Protein AF-A0A1K1N309-F1 (afdb_monomer_lite)

Foldseek 3Di:
DPDPPDAAAEAAPAALVVLLVQLVVLVVQQHLVSLVRLPNLVSSLVCLVCSCVVCPNSVVSNVCSVVQVDAGPVGGTHDHPVPDDPRYDYDDDPDDPDVVSVVVSVVSNVVRVVVVVVVVVVVVVVVVVVVVVVVVVVVPPPDDDPDDPDDDDDPQVVQWDWDKAWDPDDDPQWTKIKIKIARQDQFFKWWWKWKDKDPQPPDIPIDGSGRQHHREIDMDIDRGIHHPPIDMDMDMDTDTPPDDDDPVQPKDFQDWHDYDQAIETEIEDPDPPLVNLLVVLQVCCVVPVVSGQKYKYFYANDRHDDDLLRGQKMQICHPVDPVRHQWIFGADNVRDTPDTSDRHD

Sequence (345 aa):
MEENKEKIYYVSSKNKTIALLLTLLGFVGVAGLQRIYVGRYLLGFVYIFTCGLFFIGTIYDIIQLCYEKFKDADGYPLYSKSSMKRNYRHRKLTKNPSIIHWSIAFICVLLVMGFYAFRITTTIKYAQQLEQKTESTEIKEETKSVKIENENVDEDLNKIVIEIELDQVLIEGKRKFLVNVNNTSNYPFDGVLHVNAKGMGALEGLYDLKNLQPGQTKTFIGKGDVDEFTTFRTSIQGNFKKQQKDTNLSYQIVKQYGGNGMMTYFVYVKDFSDANLTAISTEMYKNYSGKVHDLEIRFTKVQNNPSLDDSLAMYSIHPMNKALNHKLVWFNKSGDVERVIATIP

Secondary structure (DSSP, 8-state):
-----PPPEEE-SS-HHHHHHHHHHGGGT-TTHHHHHTT-HHHHHHHHHTHHHHTHHHHHHHHHHHTT--B-TTS-B---GGG--TTEEEPPPSSPPPHHHHHHHHHHHHHHHHHHHHHHHHHHHHHHHHHHHHHHHHHH-S--------SS--GGGGGEEEEEEE-S--BTTBB-EEEEEEE-SSS-EEEEEEEEETTSTT--EEEE-TTB-TT-EEEEEPSS-B-TTPPEEEEEEEEE------TT--EEEEEEEEETTEEEEEEEES---HHHHHHHHHHHHHHHGGG-SEEEEEEES--SS--GGGEEEEEEE-TT-TTTBTEEEEE-TTSSEEEEEEE--

InterPro domains:
  IPR007829 TM2 domain [PF05154] (13-63)

Structure (mmCIF, N/CA/C/O backbone):
data_AF-A0A1K1N309-F1
#
_entry.id   AF-A0A1K1N309-F1
#
loop_
_atom_site.group_PDB
_atom_site.id
_atom_site.type_symbol
_atom_site.label_atom_id
_atom_site.label_alt_id
_atom_site.label_comp_id
_atom_site.label_asym_id
_atom_site.label_entity_id
_atom_site.label_seq_id
_atom_site.pdbx_PDB_ins_code
_atom_site.Cartn_x
_atom_site.Cartn_y
_atom_site.Cartn_z
_atom_site.occupancy
_atom_site.B_iso_or_equiv
_atom_site.auth_seq_id
_atom_site.auth_comp_id
_atom_site.auth_asym_id
_atom_site.auth_atom_id
_atom_site.pdbx_PDB_model_num
ATOM 1 N N . MET A 1 1 ? -55.735 59.942 23.239 1.00 48.00 1 MET A N 1
ATOM 2 C CA . MET A 1 1 ? -54.607 59.394 22.460 1.00 48.00 1 MET A CA 1
ATOM 3 C C . MET A 1 1 ? -53.901 58.409 23.370 1.00 48.00 1 MET A C 1
ATOM 5 O O . MET A 1 1 ? -53.319 58.845 24.353 1.00 48.00 1 MET A O 1
ATOM 9 N N . GLU A 1 2 ? -54.061 57.105 23.144 1.00 56.88 2 GLU A N 1
ATOM 10 C CA . GLU A 1 2 ? -53.301 56.106 23.902 1.00 56.88 2 GLU A CA 1
ATOM 11 C C . GLU A 1 2 ? -51.827 56.213 23.506 1.00 56.88 2 GLU A C 1
ATOM 13 O O . GLU A 1 2 ? -51.465 56.107 22.335 1.00 56.88 2 GLU A O 1
ATOM 18 N N . GLU A 1 3 ? -50.986 56.487 24.496 1.00 60.38 3 GLU A N 1
ATOM 19 C CA . GLU A 1 3 ? -49.538 56.494 24.371 1.00 60.38 3 GLU A CA 1
ATOM 20 C C . GLU A 1 3 ? -49.081 55.083 23.961 1.00 60.38 3 GLU A C 1
ATOM 22 O O . GLU A 1 3 ? -49.172 54.130 24.738 1.00 60.38 3 GLU A O 1
ATOM 27 N N . ASN A 1 4 ? -48.638 54.928 22.710 1.00 69.38 4 ASN A N 1
ATOM 28 C CA . ASN A 1 4 ? -48.133 53.664 22.179 1.00 69.38 4 ASN A CA 1
ATOM 29 C C . ASN A 1 4 ? -46.809 53.314 22.880 1.00 69.38 4 ASN A C 1
ATOM 31 O O . ASN A 1 4 ? -45.727 53.682 22.420 1.00 69.38 4 ASN A O 1
ATOM 35 N N . LYS A 1 5 ? -46.895 52.646 24.035 1.00 76.19 5 LYS A N 1
ATOM 36 C CA . LYS A 1 5 ? -45.728 52.170 24.782 1.00 76.19 5 LYS A CA 1
ATOM 37 C C . LYS A 1 5 ? -44.997 51.131 23.936 1.00 76.19 5 LYS A C 1
ATOM 39 O O . LYS A 1 5 ? -45.474 50.008 23.762 1.00 76.19 5 LYS A O 1
ATOM 44 N N . GLU A 1 6 ? -43.830 51.505 23.410 1.00 80.81 6 GLU A N 1
ATOM 45 C CA . GLU A 1 6 ? -42.979 50.597 22.640 1.00 80.81 6 GLU A CA 1
ATOM 46 C C . GLU A 1 6 ? -42.693 49.319 23.443 1.00 80.81 6 GLU A C 1
ATOM 48 O O . GLU A 1 6 ? -42.181 49.360 24.565 1.00 80.81 6 GLU A O 1
ATOM 53 N N . LYS A 1 7 ? -42.998 48.155 22.856 1.00 85.50 7 LYS A N 1
ATOM 54 C CA . LYS A 1 7 ? -42.692 46.854 23.465 1.00 85.50 7 LYS A CA 1
ATOM 55 C C . LYS A 1 7 ? -41.174 46.668 23.556 1.00 85.50 7 LYS A C 1
ATOM 57 O O . LYS A 1 7 ? -40.483 46.684 22.532 1.00 85.50 7 LYS A O 1
ATOM 62 N N . ILE A 1 8 ? -40.675 46.459 24.775 1.00 85.75 8 ILE A N 1
ATOM 63 C CA . ILE A 1 8 ? -39.261 46.184 25.063 1.00 85.75 8 ILE A CA 1
ATOM 64 C C . ILE A 1 8 ? -38.998 44.682 24.929 1.00 85.75 8 ILE A C 1
ATOM 66 O O . ILE A 1 8 ? -39.717 43.871 25.511 1.00 85.75 8 ILE A O 1
ATOM 70 N N . TYR A 1 9 ? -37.939 44.317 24.206 1.00 87.50 9 TYR A N 1
ATOM 71 C CA . TYR A 1 9 ? -37.494 42.928 24.071 1.00 87.50 9 TYR A CA 1
ATOM 72 C C . TYR A 1 9 ? -36.160 42.719 24.779 1.00 87.50 9 TYR A C 1
ATOM 74 O O . TYR A 1 9 ? -35.217 43.497 24.608 1.00 87.50 9 TYR A O 1
ATOM 82 N N . TYR A 1 10 ? -36.069 41.643 25.556 1.00 87.50 10 TYR A N 1
ATOM 83 C CA . TYR A 1 10 ? -34.836 41.271 26.235 1.00 87.50 10 TYR A CA 1
ATOM 84 C C . TYR A 1 10 ? -33.979 40.364 25.357 1.00 87.50 10 TYR A C 1
ATOM 86 O O . TYR A 1 10 ? -34.475 39.434 24.724 1.00 87.50 10 TYR A O 1
ATOM 94 N N . VAL A 1 11 ? -32.681 40.639 25.337 1.00 86.94 11 VAL A N 1
ATOM 95 C CA . VAL A 1 11 ? -31.672 39.860 24.611 1.00 86.94 11 VAL A CA 1
ATOM 96 C C . VAL A 1 11 ? -30.617 39.362 25.588 1.00 86.94 11 VAL A C 1
ATOM 98 O O . VAL A 1 11 ? -30.447 39.936 26.671 1.00 86.94 11 VAL A O 1
ATOM 101 N N . SER A 1 12 ? -29.906 38.295 25.226 1.00 86.69 12 SER A N 1
ATOM 102 C CA . SER A 1 12 ? -28.874 37.742 26.103 1.00 86.69 12 SER A CA 1
ATOM 103 C C . SER A 1 12 ? -27.777 38.779 26.385 1.00 86.69 12 SER A C 1
ATOM 105 O O . SER A 1 12 ? -27.465 39.628 25.550 1.00 86.69 12 SER A O 1
ATOM 107 N N . SER A 1 13 ? -27.186 38.739 27.579 1.00 84.38 13 SER A N 1
ATOM 108 C CA . SER A 1 13 ? -26.104 39.651 27.985 1.00 84.38 13 SER A CA 1
ATOM 109 C C . SER A 1 13 ? -24.720 39.201 27.496 1.00 84.38 13 SER A C 1
ATOM 111 O O . SER A 1 13 ? -23.709 39.827 27.814 1.00 84.38 13 SER A O 1
ATOM 113 N N . LYS A 1 14 ? -24.653 38.056 26.813 1.00 85.06 14 LYS A N 1
ATOM 114 C CA . LYS A 1 14 ? -23.420 37.415 26.352 1.00 85.06 14 LYS A CA 1
ATOM 115 C C . LYS A 1 14 ? -23.039 37.922 24.959 1.00 85.06 14 LYS A C 1
ATOM 117 O O . LYS A 1 14 ? -23.897 38.286 24.162 1.00 85.06 14 LYS A O 1
ATOM 122 N N . ASN A 1 15 ? -21.740 37.951 24.662 1.00 86.12 15 ASN A N 1
ATOM 123 C CA . ASN A 1 15 ? -21.240 38.484 23.397 1.00 86.12 15 ASN A CA 1
ATOM 124 C C . ASN A 1 15 ? -21.166 37.385 22.324 1.00 86.12 15 ASN A C 1
ATOM 126 O O . ASN A 1 15 ? -20.455 36.391 22.489 1.00 86.12 15 ASN A O 1
ATOM 130 N N . LYS A 1 16 ? -21.852 37.607 21.198 1.00 86.44 16 LYS A N 1
ATOM 131 C CA . LYS A 1 16 ? -21.838 36.728 20.022 1.00 86.44 16 LYS A CA 1
ATOM 132 C C . LYS A 1 16 ? -20.429 36.475 19.482 1.00 86.44 16 LYS A C 1
ATOM 134 O O . LYS A 1 16 ? -20.106 35.338 19.162 1.00 86.44 16 LYS A O 1
ATOM 139 N N . THR A 1 17 ? -19.578 37.499 19.408 1.00 87.44 17 THR A N 1
ATOM 140 C CA . THR A 1 17 ? -18.214 37.373 18.863 1.00 87.44 17 THR A CA 1
ATOM 141 C C . THR A 1 17 ? -17.361 36.422 19.699 1.00 87.44 17 THR A C 1
ATOM 143 O O . THR A 1 17 ? -16.621 35.613 19.151 1.00 87.44 17 THR A O 1
ATOM 146 N N . ILE A 1 18 ? -17.510 36.470 21.027 1.00 86.06 18 ILE A N 1
ATOM 147 C CA . ILE A 1 18 ? -16.796 35.574 21.945 1.00 86.06 18 ILE A CA 1
ATOM 148 C C . ILE A 1 18 ? -17.315 34.140 21.789 1.00 86.06 18 ILE A C 1
ATOM 150 O O . ILE A 1 18 ? -16.520 33.209 21.711 1.00 86.06 18 ILE A O 1
ATOM 154 N N . ALA A 1 19 ? -18.635 33.956 21.676 1.00 87.50 19 ALA A N 1
ATOM 155 C CA . ALA A 1 19 ? -19.218 32.640 21.412 1.00 87.50 19 ALA A CA 1
ATOM 156 C C . ALA A 1 19 ? -18.731 32.047 20.076 1.00 87.50 19 ALA A C 1
ATOM 158 O O . ALA A 1 19 ? -18.414 30.861 20.014 1.00 87.50 19 ALA A O 1
ATOM 159 N N . LEU A 1 20 ? -18.609 32.868 19.028 1.00 87.94 20 LEU A N 1
ATOM 160 C CA . LEU A 1 20 ? -18.080 32.449 17.729 1.00 87.94 20 LEU A CA 1
ATOM 161 C C . LEU A 1 20 ? -16.607 32.029 17.823 1.00 87.94 20 LEU A C 1
ATOM 163 O O . LEU A 1 20 ? -16.258 30.953 17.347 1.00 87.94 20 LEU A O 1
ATOM 167 N N . LEU A 1 21 ? -15.766 32.824 18.494 1.00 87.88 21 LEU A N 1
ATOM 168 C CA . LEU A 1 21 ? -14.349 32.504 18.697 1.00 87.88 21 LEU A CA 1
ATOM 169 C C . LEU A 1 21 ? -14.168 31.167 19.435 1.00 87.88 21 LEU A C 1
ATOM 171 O O . LEU A 1 21 ? -13.383 30.324 19.011 1.00 87.88 21 LEU A O 1
ATOM 175 N N . LEU A 1 22 ? -14.945 30.946 20.501 1.00 86.88 22 LEU A N 1
ATOM 176 C CA . LEU A 1 22 ? -14.945 29.685 21.250 1.00 86.88 22 LEU A CA 1
ATOM 177 C C . LEU A 1 22 ? -15.417 28.498 20.397 1.00 86.88 22 LEU A C 1
ATOM 179 O O . LEU A 1 22 ? -14.948 27.382 20.594 1.00 86.88 22 LEU A O 1
ATOM 183 N N . THR A 1 23 ? -16.315 28.734 19.439 1.00 86.94 23 THR A N 1
ATOM 184 C CA . THR A 1 23 ? -16.789 27.693 18.515 1.00 86.94 23 THR A CA 1
ATOM 185 C C . THR A 1 23 ? -15.707 27.313 17.501 1.00 86.94 23 THR A C 1
ATOM 187 O O . THR A 1 23 ? -15.520 26.129 17.235 1.00 86.94 23 THR A O 1
ATOM 190 N N . LEU A 1 24 ? -14.951 28.289 16.981 1.00 85.56 24 LEU A N 1
ATOM 191 C CA . LEU A 1 24 ? -13.806 28.037 16.096 1.00 85.56 24 LEU A CA 1
ATOM 192 C C . LEU A 1 24 ? -12.703 27.248 16.809 1.00 85.56 24 LEU A C 1
ATOM 194 O O . LEU A 1 24 ? -12.158 26.309 16.237 1.00 85.56 24 LEU A O 1
ATOM 198 N N . LEU A 1 25 ? -12.424 27.570 18.076 1.00 84.19 25 LEU A N 1
ATOM 199 C CA . LEU A 1 25 ? -11.474 26.808 18.891 1.00 84.19 25 LEU A CA 1
ATOM 200 C C . LEU A 1 25 ? -11.907 25.339 19.068 1.00 84.19 25 LEU A C 1
ATOM 202 O O . LEU A 1 25 ? -11.067 24.452 19.208 1.00 84.19 25 LEU A O 1
ATOM 206 N N . GLY A 1 26 ? -13.211 25.066 18.966 1.00 78.56 26 GLY A N 1
ATOM 207 C CA . GLY A 1 26 ? -13.766 23.717 18.946 1.00 78.56 26 GLY A CA 1
ATOM 208 C C . GLY A 1 26 ? -13.276 22.827 17.801 1.00 78.56 26 GLY A C 1
ATOM 209 O O . GLY A 1 26 ? -13.242 21.612 17.977 1.00 78.56 26 GLY A O 1
ATOM 210 N N . PHE A 1 27 ? -12.833 23.394 16.672 1.00 77.62 27 PHE A N 1
ATOM 211 C CA . PHE A 1 27 ? -12.224 22.623 15.577 1.00 77.62 27 PHE A CA 1
ATOM 212 C C . PHE A 1 27 ? -10.813 22.123 15.899 1.00 77.62 27 PHE A C 1
ATOM 214 O O . PHE A 1 27 ? -10.364 21.146 15.312 1.00 77.62 27 PHE A O 1
ATOM 221 N N . VAL A 1 28 ? -10.137 22.747 16.865 1.00 74.38 28 VAL A N 1
ATOM 222 C CA . VAL A 1 28 ? -8.780 22.376 17.302 1.00 74.38 28 VAL A CA 1
ATOM 223 C C . VAL A 1 28 ? -8.816 21.267 18.372 1.00 74.38 28 VAL A C 1
ATOM 225 O O . VAL A 1 28 ? -7.789 20.880 18.916 1.00 74.38 28 VAL A O 1
ATOM 228 N N . GLY A 1 29 ? -10.003 20.719 18.669 1.00 69.75 29 GLY A N 1
ATOM 229 C CA . GLY A 1 29 ? -10.181 19.555 19.546 1.00 69.75 29 GLY A CA 1
ATOM 230 C C . GLY A 1 29 ? -10.925 19.833 20.852 1.00 69.75 29 GLY A C 1
ATOM 231 O O . GLY A 1 29 ? -11.211 18.897 21.592 1.00 69.75 29 GLY A O 1
ATOM 232 N N . VAL A 1 30 ? -11.297 21.088 21.135 1.00 77.62 30 VAL A N 1
ATOM 233 C CA . VAL A 1 30 ? -11.994 21.468 22.379 1.00 77.62 30 VAL A CA 1
ATOM 234 C C . VAL A 1 30 ? -13.402 21.996 22.096 1.00 77.62 30 VAL A C 1
ATOM 236 O O . VAL A 1 30 ? -13.717 23.173 22.282 1.00 77.62 30 VAL A O 1
ATOM 239 N N . ALA A 1 31 ? -14.267 21.126 21.582 1.00 83.19 31 ALA A N 1
ATOM 240 C CA . ALA A 1 31 ? -15.633 21.492 21.219 1.00 83.19 31 ALA A CA 1
ATOM 241 C C . ALA A 1 31 ? -16.564 21.603 22.443 1.00 83.19 31 ALA A C 1
ATOM 243 O O . ALA A 1 31 ? -16.486 20.808 23.374 1.00 83.19 31 ALA A O 1
ATOM 244 N N . GLY A 1 32 ? -17.487 22.576 22.428 1.00 81.88 32 GLY A N 1
ATOM 245 C CA . GLY A 1 32 ? -18.530 22.732 23.456 1.00 81.88 32 GLY A CA 1
ATOM 246 C C . GLY A 1 32 ? -18.331 23.898 24.430 1.00 81.88 32 GLY A C 1
ATOM 247 O O . GLY A 1 32 ? -19.260 24.233 25.172 1.00 81.88 32 GLY A O 1
ATOM 248 N N . LEU A 1 33 ? -17.181 24.582 24.393 1.00 84.25 33 LEU A N 1
ATOM 249 C CA . LEU A 1 33 ? -16.896 25.760 25.227 1.00 84.25 33 LEU A CA 1
ATOM 250 C C . LEU A 1 33 ? -17.889 26.906 24.991 1.00 84.25 33 LEU A C 1
ATOM 252 O O . LEU A 1 33 ? -18.310 27.578 25.936 1.00 84.25 33 LEU A O 1
ATOM 256 N N . GLN A 1 34 ? -18.336 27.090 23.748 1.00 86.56 34 GLN A N 1
ATOM 257 C CA . GLN A 1 34 ? -19.341 28.088 23.398 1.00 86.56 34 GLN A CA 1
ATOM 258 C C . GLN A 1 34 ? -20.664 27.868 24.146 1.00 86.56 34 GLN A C 1
ATOM 260 O O . GLN A 1 34 ? -21.308 28.836 24.540 1.00 86.56 34 GLN A O 1
ATOM 265 N N . ARG A 1 35 ? -21.052 26.611 24.415 1.00 85.19 35 ARG A N 1
ATOM 266 C CA . ARG A 1 35 ? -22.295 26.267 25.128 1.00 85.19 35 ARG A CA 1
ATOM 267 C C . ARG A 1 35 ? -22.177 26.525 26.627 1.00 85.19 35 ARG A C 1
ATOM 269 O O . ARG A 1 35 ? -23.128 27.017 27.234 1.00 85.19 35 ARG A O 1
ATOM 276 N N . ILE A 1 36 ? -20.997 26.291 27.198 1.00 86.25 36 ILE A N 1
ATOM 277 C CA . ILE A 1 36 ? -20.674 26.643 28.589 1.00 86.25 36 ILE A CA 1
ATOM 278 C C . ILE A 1 36 ? -20.712 28.167 28.776 1.00 86.25 36 ILE A C 1
ATOM 280 O O . ILE A 1 36 ? -21.283 28.652 29.754 1.00 86.25 36 ILE A O 1
ATOM 284 N N . TYR A 1 37 ? -20.203 28.934 27.806 1.00 85.12 37 TYR A N 1
ATOM 285 C CA . TYR A 1 37 ? -20.199 30.401 27.849 1.00 85.12 37 TYR A CA 1
ATOM 286 C C . TYR A 1 37 ? -21.609 31.022 27.929 1.00 85.12 37 TYR A C 1
ATOM 288 O O . TYR A 1 37 ? -21.818 31.987 28.673 1.00 85.12 37 TYR A O 1
ATOM 296 N N . VAL A 1 38 ? -22.591 30.447 27.221 1.00 84.94 38 VAL A N 1
ATOM 297 C CA . VAL A 1 38 ? -24.012 30.863 27.290 1.00 84.94 38 VAL A CA 1
ATOM 298 C C . VAL A 1 38 ? -24.803 30.222 28.440 1.00 84.94 38 VAL A C 1
ATOM 300 O O . VAL A 1 38 ? -26.006 30.450 28.552 1.00 84.94 38 VAL A O 1
ATOM 303 N N . GLY A 1 39 ? -24.150 29.449 29.315 1.00 81.00 39 GLY A N 1
ATOM 304 C CA . GLY A 1 39 ? -24.762 28.858 30.511 1.00 81.00 39 GLY A CA 1
ATOM 305 C C . GLY A 1 39 ? -25.422 27.491 30.303 1.00 81.00 39 GLY A C 1
ATOM 306 O O . GLY A 1 39 ? -26.084 26.985 31.205 1.00 81.00 39 GLY A O 1
ATOM 307 N N . ARG A 1 40 ? -25.250 26.855 29.137 1.00 83.25 40 ARG A N 1
ATOM 308 C CA . ARG A 1 40 ? -25.768 25.505 28.843 1.00 83.25 40 ARG A CA 1
ATOM 309 C C . ARG A 1 40 ? -24.737 24.442 29.239 1.00 83.25 40 ARG A C 1
ATOM 311 O O . ARG A 1 40 ? -24.198 23.743 28.383 1.00 83.25 40 ARG A O 1
ATOM 318 N N . TYR A 1 41 ? -24.465 24.329 30.540 1.00 82.44 41 TYR A N 1
ATOM 319 C CA . TYR A 1 41 ? -23.367 23.515 31.089 1.00 82.44 41 TYR A CA 1
ATOM 320 C C . TYR A 1 41 ? -23.458 22.030 30.725 1.00 82.44 41 TYR A C 1
ATOM 322 O O . TYR A 1 41 ? -22.488 21.468 30.231 1.00 82.44 41 TYR A O 1
ATOM 330 N N . LEU A 1 42 ? -24.631 21.411 30.901 1.00 82.12 42 LEU A N 1
ATOM 331 C CA . LEU A 1 42 ? -24.823 19.975 30.664 1.00 82.12 42 LEU A CA 1
ATOM 332 C C . LEU A 1 42 ? -24.520 19.588 29.206 1.00 82.12 42 LEU A C 1
ATOM 334 O O . LEU A 1 42 ? -23.760 18.661 28.948 1.00 82.12 42 LEU A O 1
ATOM 338 N N . LEU A 1 43 ? -25.033 20.365 28.248 1.00 83.50 43 LEU A N 1
ATOM 339 C CA . LEU A 1 43 ? -24.746 20.176 26.821 1.00 83.50 43 LEU A CA 1
ATOM 340 C C . LEU A 1 43 ? -23.289 20.494 26.467 1.00 83.50 43 LEU A C 1
ATOM 342 O O . LEU A 1 43 ? -22.731 19.856 25.582 1.00 83.50 43 LEU A O 1
ATOM 346 N N . GLY A 1 44 ? -22.678 21.471 27.142 1.00 83.50 44 GLY A N 1
ATOM 347 C CA . GLY A 1 44 ? -21.266 21.801 26.972 1.00 83.50 44 GLY A CA 1
ATOM 348 C C . GLY A 1 44 ? -20.340 20.656 27.380 1.00 83.50 44 GLY A C 1
ATOM 349 O O . GLY A 1 44 ? -19.456 20.294 26.612 1.00 83.50 44 GLY A O 1
ATOM 350 N N . PHE A 1 45 ? -20.586 20.027 28.534 1.00 83.31 45 PHE A N 1
ATOM 351 C CA . PHE A 1 45 ? -19.814 18.861 28.973 1.00 83.31 45 PHE A CA 1
ATOM 352 C C . PHE A 1 45 ? -19.991 17.665 28.042 1.00 83.31 45 PHE A C 1
ATOM 354 O O . PHE A 1 45 ? -18.998 17.055 27.657 1.00 83.31 45 PHE A O 1
ATOM 361 N N . VAL A 1 46 ? -21.222 17.377 27.606 1.00 84.12 46 VAL A N 1
ATOM 362 C CA . VAL A 1 46 ? -21.472 16.325 26.606 1.00 84.12 46 VAL A CA 1
ATOM 363 C C . VAL A 1 46 ? -20.655 16.578 25.339 1.00 84.12 46 VAL A C 1
ATOM 365 O O . VAL A 1 46 ? -20.046 15.648 24.822 1.00 84.12 46 VAL A O 1
ATOM 368 N N . TYR A 1 47 ? -20.572 17.822 24.862 1.00 80.81 47 TYR A N 1
ATOM 369 C CA . TYR A 1 47 ? -19.769 18.166 23.685 1.00 80.81 47 TYR A CA 1
ATOM 370 C C . TYR A 1 47 ? -18.265 17.985 23.927 1.00 80.81 47 TYR A C 1
ATOM 372 O O . TYR A 1 47 ? -17.584 17.485 23.041 1.00 80.81 47 TYR A O 1
ATOM 380 N N . ILE A 1 48 ? -17.745 18.300 25.114 1.00 83.50 48 ILE A N 1
ATOM 381 C CA . ILE A 1 48 ? -16.323 18.078 25.427 1.00 83.50 48 ILE A CA 1
ATOM 382 C C . ILE A 1 48 ? -15.996 16.576 25.434 1.00 83.50 48 ILE A C 1
ATOM 384 O O . ILE A 1 48 ? -15.026 16.160 24.806 1.00 83.50 48 ILE A O 1
ATOM 388 N N . PHE A 1 49 ? -16.831 15.747 26.071 1.00 77.50 49 PHE A N 1
ATOM 389 C CA . PHE A 1 49 ? -16.613 14.293 26.130 1.00 77.50 49 PHE A CA 1
ATOM 390 C C . PHE A 1 49 ? -16.819 13.585 24.784 1.00 77.50 49 PHE A C 1
ATOM 392 O O . PHE A 1 49 ? -16.189 12.566 24.523 1.00 77.50 49 PHE A O 1
ATOM 399 N N . THR A 1 50 ? -17.671 14.124 23.911 1.00 78.69 50 THR A N 1
ATOM 400 C CA . THR A 1 50 ? -17.962 13.556 22.581 1.00 78.69 50 THR A CA 1
ATOM 401 C C . THR A 1 50 ? -17.134 14.179 21.453 1.00 78.69 50 THR A C 1
ATOM 403 O O . THR A 1 50 ? -17.434 13.938 20.283 1.00 78.69 50 THR A O 1
ATOM 406 N N . CYS A 1 51 ? -16.131 15.013 21.768 1.00 68.62 51 CYS A N 1
ATOM 407 C CA . CYS A 1 51 ? -15.376 15.798 20.779 1.00 68.62 51 CYS A CA 1
ATOM 408 C C . CYS A 1 51 ? -16.299 16.555 19.793 1.00 68.62 51 CYS A C 1
ATOM 410 O O . CYS A 1 51 ? -16.138 16.512 18.575 1.00 68.62 51 CYS A O 1
ATOM 412 N N . GLY A 1 52 ? -17.322 17.226 20.327 1.00 65.31 52 GLY A N 1
ATOM 413 C CA . GLY A 1 52 ? -18.263 18.064 19.580 1.00 65.31 52 GLY A CA 1
ATOM 414 C C . GLY A 1 52 ? -19.305 17.297 18.771 1.00 65.31 52 GLY A C 1
ATOM 415 O O . GLY A 1 52 ? -19.882 17.880 17.854 1.00 65.31 52 GLY A O 1
ATOM 416 N N . LEU A 1 53 ? -19.523 16.012 19.088 1.00 63.94 53 LEU A N 1
ATOM 417 C CA . LEU A 1 53 ? -20.283 15.042 18.287 1.00 63.94 53 LEU A CA 1
ATOM 418 C C . LEU A 1 53 ? -19.796 15.028 16.826 1.00 63.94 53 LEU A C 1
ATOM 420 O O . LEU A 1 53 ? -20.509 15.436 15.908 1.00 63.94 53 LEU A O 1
ATOM 424 N N . PHE A 1 54 ? -18.544 14.583 16.648 1.00 68.81 54 PHE A N 1
ATOM 425 C CA . PHE A 1 54 ? -17.847 14.414 15.361 1.00 68.81 54 PHE A CA 1
ATOM 426 C C . PHE A 1 54 ? -17.819 15.674 14.485 1.00 68.81 54 PHE A C 1
ATOM 428 O O . PHE A 1 54 ? -18.051 15.602 13.282 1.00 68.81 54 PHE A O 1
ATOM 435 N N . PHE A 1 55 ? -17.572 16.846 15.078 1.00 76.62 55 PHE A N 1
ATOM 436 C CA . PHE A 1 55 ? -17.574 18.159 14.406 1.00 76.62 55 PHE A CA 1
ATOM 437 C C . PHE A 1 55 ? -18.928 18.623 13.839 1.00 76.62 55 PHE A C 1
ATOM 439 O O . PHE A 1 55 ? -19.127 19.827 13.675 1.00 76.62 55 PHE A O 1
ATOM 446 N N . ILE A 1 56 ? -19.890 17.726 13.615 1.00 83.44 56 ILE A N 1
ATOM 447 C CA . ILE A 1 56 ? -21.235 18.044 13.118 1.00 83.44 56 ILE A CA 1
ATOM 448 C C . ILE A 1 56 ? -21.965 18.959 14.107 1.00 83.44 56 ILE A C 1
ATOM 450 O O . ILE A 1 56 ? -22.581 19.947 13.705 1.00 83.44 56 ILE A O 1
ATOM 454 N N . GLY A 1 57 ? -21.843 18.686 15.410 1.00 82.50 57 GLY A N 1
ATOM 455 C CA . GLY A 1 57 ? -22.405 19.546 16.452 1.00 82.50 57 GLY A CA 1
ATOM 456 C C . GLY A 1 57 ? -21.788 20.949 16.459 1.00 82.50 57 GLY A C 1
ATOM 457 O O . GLY A 1 57 ? -22.500 21.940 16.625 1.00 82.50 57 GLY A O 1
ATOM 458 N N . THR A 1 58 ? -20.479 21.057 16.219 1.00 84.19 58 THR A N 1
ATOM 459 C CA . THR A 1 58 ? -19.780 22.349 16.116 1.00 84.19 58 THR A CA 1
ATOM 460 C C . THR A 1 58 ? -20.216 23.127 14.870 1.00 84.19 58 THR A C 1
ATOM 462 O O . THR A 1 58 ? -20.455 24.330 14.955 1.00 84.19 58 THR A O 1
ATOM 465 N N . ILE A 1 59 ? -20.397 22.452 13.728 1.00 86.06 59 ILE A N 1
ATOM 466 C CA . ILE A 1 59 ? -20.910 23.061 12.488 1.00 86.06 59 ILE A CA 1
ATOM 467 C C . ILE A 1 59 ? -22.334 23.591 12.694 1.00 86.06 59 ILE A C 1
ATOM 469 O O . ILE A 1 59 ? -22.631 24.728 12.321 1.00 86.06 59 ILE A O 1
ATOM 473 N N . TYR A 1 60 ? -23.202 22.807 13.337 1.00 88.19 60 TYR A N 1
ATOM 474 C CA . TYR A 1 60 ? -24.559 23.236 13.674 1.00 88.19 60 TYR A CA 1
ATOM 475 C C . TYR A 1 60 ? -24.560 24.499 14.555 1.00 88.19 60 TYR A C 1
ATOM 47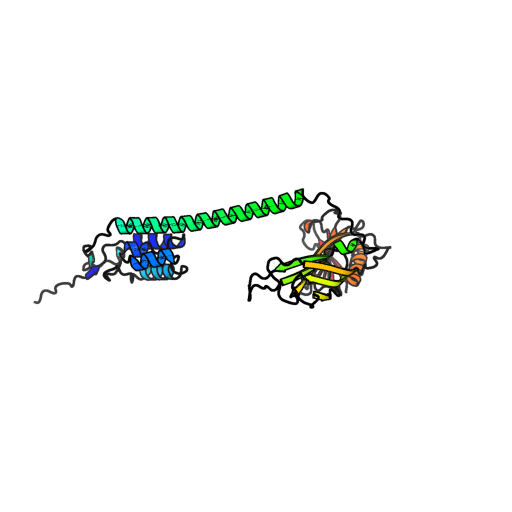7 O O . TYR A 1 60 ? -25.333 25.428 14.309 1.00 88.19 60 TYR A O 1
ATOM 485 N N . ASP A 1 61 ? -23.653 24.581 15.533 1.00 84.81 61 ASP A N 1
ATOM 486 C CA . ASP A 1 61 ? -23.511 25.758 16.396 1.00 84.81 61 ASP A CA 1
ATOM 487 C C . ASP A 1 61 ? -23.032 27.002 15.629 1.00 84.81 61 ASP A C 1
ATOM 489 O O . ASP A 1 61 ? -23.556 28.095 15.864 1.00 84.81 61 ASP A O 1
ATOM 493 N N . ILE A 1 62 ? -22.106 26.853 14.672 1.00 88.56 62 ILE A N 1
ATOM 494 C CA . ILE A 1 62 ? -21.682 27.956 13.789 1.00 88.56 62 ILE A CA 1
ATOM 495 C C . ILE A 1 62 ? -22.863 28.466 12.970 1.00 88.56 62 ILE A C 1
ATOM 497 O O . ILE A 1 62 ? -23.120 29.669 12.951 1.00 88.56 62 ILE A O 1
ATOM 501 N N . ILE A 1 63 ? -23.608 27.563 12.328 1.00 89.31 63 ILE A N 1
ATOM 502 C CA . ILE A 1 63 ? -24.793 27.910 11.535 1.00 89.31 63 ILE A CA 1
ATOM 503 C C . ILE A 1 63 ? -25.781 28.690 12.407 1.00 89.31 63 ILE A C 1
ATOM 505 O O . ILE A 1 63 ? -26.257 29.762 12.028 1.00 89.31 63 ILE A O 1
ATOM 509 N N . GLN A 1 64 ? -26.052 28.199 13.614 1.00 87.94 64 GLN A N 1
ATOM 510 C CA . GLN A 1 64 ? -27.014 28.822 14.507 1.00 87.94 64 GLN A CA 1
ATOM 511 C C . GLN A 1 64 ? -26.554 30.198 15.029 1.00 87.94 64 GLN A C 1
ATOM 513 O O . GLN A 1 64 ? -27.390 31.091 15.205 1.00 87.94 64 GLN A O 1
ATOM 518 N N . LEU A 1 65 ? -25.247 30.402 15.225 1.00 87.00 65 LEU A N 1
ATOM 519 C CA . LEU A 1 65 ? -24.651 31.705 15.537 1.00 87.00 65 LEU A CA 1
ATOM 520 C C . LEU A 1 65 ? -24.712 32.665 14.340 1.00 87.00 65 LEU A C 1
ATOM 522 O O . LEU A 1 65 ? -25.081 33.826 14.518 1.00 87.00 65 LEU A O 1
ATOM 526 N N . CYS A 1 66 ? -24.413 32.206 13.124 1.00 86.62 66 CYS A N 1
ATOM 527 C CA . CYS A 1 66 ? -24.483 33.024 11.910 1.00 86.62 66 CYS A CA 1
ATOM 528 C C . CYS A 1 66 ? -25.905 33.538 11.650 1.00 86.62 66 CYS A C 1
ATOM 530 O O . CYS A 1 66 ? -26.085 34.738 11.456 1.00 86.62 66 CYS A O 1
ATOM 532 N N . TYR A 1 67 ? -26.912 32.664 11.759 1.00 86.44 67 TYR A N 1
ATOM 533 C CA . TYR A 1 67 ? -28.329 33.019 11.597 1.00 86.44 67 TYR A CA 1
ATOM 534 C C . TYR A 1 67 ? -28.960 33.702 12.821 1.00 86.44 67 TYR A C 1
ATOM 536 O O . TYR A 1 67 ? -30.163 33.950 12.823 1.00 86.44 67 TYR A O 1
ATOM 544 N N . GLU A 1 68 ? -28.191 33.968 13.882 1.00 84.12 68 GLU A N 1
ATOM 545 C CA . GLU A 1 68 ? -28.665 34.612 15.121 1.00 84.12 68 GLU A CA 1
ATOM 546 C C . GLU A 1 68 ? -29.834 33.891 15.812 1.00 84.12 68 GLU A C 1
ATOM 548 O O . GLU A 1 68 ? -30.579 34.461 16.607 1.00 84.12 68 GLU A O 1
ATOM 553 N N . LYS A 1 69 ? -29.965 32.590 15.545 1.00 85.06 69 LYS A N 1
ATOM 554 C CA . LYS A 1 69 ? -30.946 31.698 16.174 1.00 85.06 69 LYS A CA 1
ATOM 555 C C . LYS A 1 69 ? -30.393 31.037 17.438 1.00 85.06 69 LYS A C 1
ATOM 557 O O . LYS A 1 69 ? -31.051 30.164 18.005 1.00 85.06 69 LYS A O 1
ATOM 562 N N . PHE A 1 70 ? -29.182 31.403 17.857 1.00 87.00 70 PHE A N 1
ATOM 563 C CA . PHE A 1 70 ? -28.503 30.831 19.015 1.00 87.00 70 PHE A CA 1
ATOM 564 C C . PHE A 1 70 ? -29.024 31.455 20.305 1.00 87.00 70 PHE A C 1
ATOM 566 O O . PHE A 1 70 ? -29.092 32.678 20.428 1.00 87.00 70 PHE A O 1
ATOM 573 N N . LYS A 1 71 ? -29.422 30.603 21.251 1.00 86.62 71 LYS A N 1
ATOM 574 C CA . LYS A 1 71 ? -30.092 31.005 22.491 1.00 86.62 71 LYS A CA 1
ATOM 575 C C . LYS A 1 71 ? -29.235 30.686 23.709 1.00 86.62 71 LYS A C 1
ATOM 577 O O . LYS A 1 71 ? -28.528 29.674 23.720 1.00 86.62 71 LYS A O 1
ATOM 582 N N . ASP A 1 72 ? -29.333 31.533 24.728 1.00 85.38 72 ASP A N 1
ATOM 583 C CA . ASP A 1 72 ? -28.745 31.264 26.039 1.00 85.38 72 ASP A CA 1
ATOM 584 C C . ASP A 1 72 ? -29.527 30.199 26.827 1.00 85.38 72 ASP A C 1
ATOM 586 O O . ASP A 1 72 ? -30.522 29.648 26.345 1.00 85.38 72 ASP A O 1
ATOM 590 N N . ALA A 1 73 ? -29.045 29.870 28.027 1.00 83.31 73 ALA A N 1
ATOM 591 C CA . ALA A 1 73 ? -29.662 28.871 28.900 1.00 83.31 73 ALA A CA 1
ATOM 592 C C . ALA A 1 73 ? -31.126 29.172 29.268 1.00 83.31 73 ALA A C 1
ATOM 594 O O . ALA A 1 73 ? -31.895 28.239 29.477 1.00 83.31 73 ALA A O 1
ATOM 595 N N . ASP A 1 74 ? -31.515 30.446 29.296 1.00 81.75 74 ASP A N 1
ATOM 596 C CA . ASP A 1 74 ? -32.869 30.892 29.626 1.00 81.75 74 ASP A CA 1
ATOM 597 C C . ASP A 1 74 ? -33.693 31.219 28.363 1.00 81.75 74 ASP A C 1
ATOM 599 O O . ASP A 1 74 ? -34.796 31.753 28.447 1.00 81.75 74 ASP A O 1
ATOM 603 N N . GLY A 1 75 ? -33.172 30.897 27.173 1.00 82.19 75 GLY A N 1
ATOM 604 C CA . GLY A 1 75 ? -33.903 30.975 25.910 1.00 82.19 75 GLY A CA 1
ATOM 605 C C . GLY A 1 75 ? -33.809 32.309 25.164 1.00 82.19 75 GLY A C 1
ATOM 606 O O . GLY A 1 75 ? -34.466 32.454 24.128 1.00 82.19 75 GLY A O 1
ATOM 607 N N . TYR A 1 76 ? -32.986 33.261 25.617 1.00 86.50 76 TYR A N 1
ATOM 608 C CA . TYR A 1 76 ? -32.848 34.564 24.954 1.00 86.50 76 TYR A CA 1
ATOM 609 C C . TYR A 1 76 ? -31.870 34.515 23.771 1.00 86.50 76 TYR A C 1
ATOM 611 O O . TYR A 1 76 ? -30.812 33.891 23.889 1.00 86.50 76 TYR A O 1
ATOM 619 N N . PRO A 1 77 ? -32.175 35.184 22.641 1.00 86.81 77 PRO A N 1
ATOM 620 C CA . PRO A 1 77 ? -31.321 35.171 21.457 1.00 86.81 77 PRO A CA 1
ATOM 621 C C . PRO A 1 77 ? -30.021 35.961 21.664 1.00 86.81 77 PRO A C 1
ATOM 623 O O . PRO A 1 77 ? -29.978 36.960 22.394 1.00 86.81 77 PRO A O 1
ATOM 626 N N . LEU A 1 78 ? -28.967 35.506 20.986 1.00 87.25 78 LEU A N 1
ATOM 627 C CA . LEU A 1 78 ? -27.626 36.082 21.004 1.00 87.25 78 LEU A CA 1
ATOM 628 C C . LEU A 1 78 ? -27.385 36.937 19.746 1.00 87.25 78 LEU A C 1
ATOM 630 O O . LEU A 1 78 ? -26.872 36.452 18.736 1.00 87.25 78 LEU A O 1
ATOM 634 N N . TYR A 1 79 ? -27.766 38.213 19.798 1.00 86.44 79 TYR A N 1
ATOM 635 C CA . TYR A 1 79 ? -27.623 39.127 18.658 1.00 86.44 79 TYR A CA 1
ATOM 636 C C . TYR A 1 79 ? -26.232 39.760 18.559 1.00 86.44 79 TYR A C 1
ATOM 638 O O . TYR A 1 79 ? -25.538 39.955 19.560 1.00 86.44 79 TYR A O 1
ATOM 646 N N . SER A 1 80 ? -25.822 40.098 17.332 1.00 85.12 80 SER A N 1
ATOM 647 C CA . SER A 1 80 ? -24.651 40.947 17.106 1.00 85.12 80 SER A CA 1
ATOM 648 C C . SER A 1 80 ? -24.941 42.407 17.476 1.00 85.12 80 SER A C 1
ATOM 650 O O . SER A 1 80 ? -26.099 42.819 17.558 1.00 85.12 80 SER A O 1
ATOM 652 N N . LYS A 1 81 ? -23.888 43.222 17.634 1.00 82.88 81 LYS A N 1
ATOM 653 C CA . LYS A 1 81 ? -24.041 44.674 17.846 1.00 82.88 81 LYS A CA 1
ATOM 654 C C . LYS A 1 81 ? -24.848 45.343 16.723 1.00 82.88 81 LYS A C 1
ATOM 656 O O . LYS A 1 81 ? -25.646 46.225 17.012 1.00 82.88 81 LYS A O 1
ATOM 661 N N . SER A 1 82 ? -24.676 44.897 15.478 1.00 83.94 82 SER A N 1
ATOM 662 C CA . SER A 1 82 ? -25.354 45.448 14.295 1.00 83.94 82 SER A CA 1
ATOM 663 C C . SER A 1 82 ? -26.836 45.073 14.214 1.00 83.94 82 SER A C 1
ATOM 665 O O . SER A 1 82 ? -27.614 45.786 13.591 1.00 83.94 82 SER A O 1
ATOM 667 N N . SER A 1 83 ? -27.245 43.979 14.861 1.00 83.94 83 SER A N 1
ATOM 668 C CA . SER A 1 83 ? -28.628 43.478 14.835 1.00 83.94 83 SER A CA 1
ATOM 669 C C . SER A 1 83 ? -29.507 44.037 15.963 1.00 83.94 83 SER A C 1
ATOM 671 O O . SER A 1 83 ? -30.696 43.719 16.053 1.00 83.94 83 SER A O 1
ATOM 673 N N . MET A 1 84 ? -28.933 44.849 16.856 1.00 85.44 84 MET A N 1
ATOM 674 C CA . MET A 1 84 ? -29.642 45.448 17.986 1.00 85.44 84 MET A CA 1
ATOM 675 C C . MET A 1 84 ? -30.567 46.581 17.533 1.00 85.44 84 MET A C 1
ATOM 677 O O . MET A 1 84 ? -30.129 47.561 16.936 1.00 85.44 84 MET A O 1
ATOM 681 N N . LYS A 1 85 ? -31.856 46.479 17.875 1.00 87.00 85 LYS A N 1
ATOM 682 C CA . LYS A 1 85 ? -32.854 47.535 17.638 1.00 87.00 85 LYS A CA 1
ATOM 683 C C . LYS A 1 85 ? -32.984 48.460 18.849 1.00 87.00 85 LYS A C 1
ATOM 685 O O . LYS A 1 85 ? -32.659 48.082 19.974 1.00 87.00 85 LYS A O 1
ATOM 690 N N . ARG A 1 86 ? -33.546 49.657 18.641 1.00 84.88 86 ARG A N 1
ATOM 691 C CA . ARG A 1 86 ? -33.741 50.674 19.696 1.00 84.88 86 ARG A CA 1
ATOM 692 C C . ARG A 1 86 ? -34.548 50.170 20.896 1.00 84.88 86 ARG A C 1
ATOM 694 O O . ARG A 1 86 ? -34.310 50.621 22.013 1.00 84.88 86 ARG A O 1
ATOM 701 N N . ASN A 1 87 ? -35.462 49.227 20.688 1.00 86.75 87 ASN A N 1
ATOM 702 C CA . ASN A 1 87 ? -36.313 48.637 21.722 1.00 86.75 87 ASN A CA 1
ATOM 703 C C . ASN A 1 87 ? -35.737 47.351 22.351 1.00 86.75 87 ASN A C 1
ATOM 705 O O . ASN A 1 87 ? -36.427 46.689 23.128 1.00 86.75 87 ASN A O 1
ATOM 709 N N . TYR A 1 88 ? -34.493 46.973 22.033 1.00 88.06 88 TYR A N 1
ATOM 710 C CA . TYR A 1 88 ? -33.830 45.813 22.635 1.00 88.06 88 TYR A CA 1
ATOM 711 C C . TYR A 1 88 ? -33.021 46.233 23.859 1.00 88.06 88 TYR A C 1
ATOM 713 O O . TYR A 1 88 ? -32.349 47.269 23.866 1.00 88.06 88 TYR A O 1
ATOM 721 N N . ARG A 1 89 ? -33.076 45.430 24.920 1.00 84.88 89 ARG A N 1
ATOM 722 C CA . ARG A 1 89 ? -32.311 45.650 26.151 1.00 84.88 89 ARG A CA 1
ATOM 723 C C . ARG A 1 89 ? -31.628 44.357 26.565 1.00 84.88 89 ARG A C 1
ATOM 725 O O . ARG A 1 89 ? -32.237 43.291 26.541 1.00 84.88 89 ARG A O 1
ATOM 732 N N . HIS A 1 90 ? -30.362 44.440 26.964 1.00 84.69 90 HIS A N 1
ATOM 733 C CA . HIS A 1 90 ? -29.701 43.289 27.568 1.00 84.69 90 HIS A CA 1
ATOM 734 C C . HIS A 1 90 ? -30.365 42.973 28.903 1.00 84.69 90 HIS A C 1
ATOM 736 O O . HIS A 1 90 ? -30.580 43.859 29.734 1.00 84.69 90 HIS A O 1
ATOM 742 N N . ARG A 1 91 ? -30.693 41.701 29.114 1.00 83.19 91 ARG A N 1
ATOM 743 C CA . ARG A 1 91 ? -31.153 41.243 30.424 1.00 83.19 91 ARG A CA 1
ATOM 744 C C . ARG A 1 91 ? -30.020 41.304 31.445 1.00 83.19 91 ARG A C 1
ATOM 746 O O . ARG A 1 91 ? -28.846 41.151 31.106 1.00 83.19 91 ARG A O 1
ATOM 753 N N . LYS A 1 92 ? -30.384 41.447 32.716 1.00 76.12 92 LYS A N 1
ATOM 754 C CA . LYS A 1 92 ? -29.464 41.170 33.821 1.00 76.12 92 LYS A CA 1
ATOM 755 C C . LYS A 1 92 ? -29.365 39.653 33.999 1.00 76.12 92 LYS A C 1
ATOM 757 O O . LYS A 1 92 ? -30.377 38.954 33.944 1.00 76.12 92 LYS A O 1
ATOM 762 N N . LEU A 1 93 ? -28.145 39.146 34.159 1.00 67.56 93 LEU A N 1
ATOM 763 C CA . LEU A 1 93 ? -27.901 37.729 34.431 1.00 67.56 93 LEU A CA 1
ATOM 764 C C . LEU A 1 93 ? -28.529 37.363 35.776 1.00 67.56 93 LEU A C 1
ATOM 766 O O . LEU A 1 93 ? -28.277 38.032 36.773 1.00 67.56 93 LEU A O 1
ATOM 770 N N . THR A 1 94 ? -29.335 36.304 35.800 1.00 63.47 94 THR A N 1
ATOM 771 C CA . THR A 1 94 ? -29.975 35.800 37.027 1.00 63.47 94 THR A CA 1
ATOM 772 C C . THR A 1 94 ? -29.017 34.943 37.852 1.00 63.47 94 THR A C 1
ATOM 774 O O . THR A 1 94 ? -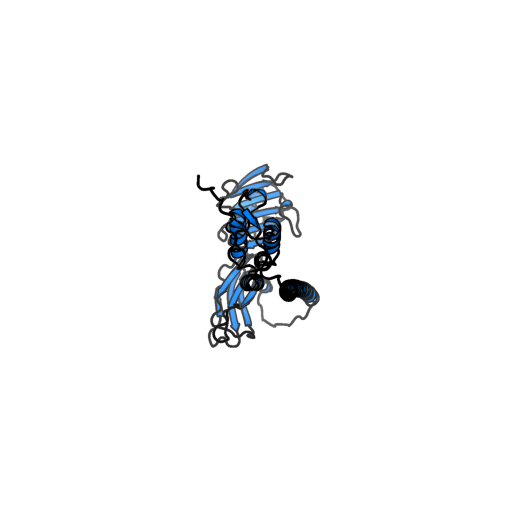29.101 34.923 39.075 1.00 63.47 94 THR A O 1
ATOM 777 N N . LYS A 1 95 ? -28.076 34.256 37.193 1.00 63.34 95 LYS A N 1
ATOM 778 C CA . LYS A 1 95 ? -27.110 33.353 37.820 1.00 63.34 95 LYS A CA 1
ATOM 779 C C . LYS A 1 95 ? -25.725 33.600 37.224 1.00 63.34 95 LYS A C 1
ATOM 781 O O . LYS A 1 95 ? -25.522 33.433 36.022 1.00 63.34 95 LYS A O 1
ATOM 786 N N . ASN A 1 96 ? -24.771 34.031 38.047 1.00 58.41 96 ASN A N 1
ATOM 787 C CA . ASN A 1 96 ? -23.370 34.089 37.632 1.00 58.41 96 ASN A CA 1
ATOM 788 C C . ASN A 1 96 ? -22.851 32.637 37.563 1.00 58.41 96 ASN A C 1
ATOM 790 O O . ASN A 1 96 ? -23.120 31.892 38.511 1.00 58.41 96 ASN A O 1
ATOM 794 N N . PRO A 1 97 ? -22.162 32.181 36.496 1.00 61.81 97 PRO A N 1
ATOM 795 C CA . PRO A 1 97 ? -21.445 30.909 36.555 1.00 61.81 97 PRO A CA 1
ATOM 796 C C . PRO A 1 97 ? -20.569 30.905 37.806 1.00 61.81 97 PRO A C 1
ATOM 798 O O . PRO A 1 97 ? -19.684 31.750 37.936 1.00 61.81 97 PRO A O 1
ATOM 801 N N . SER A 1 98 ? -20.817 29.982 38.739 1.00 63.06 98 SER A N 1
ATOM 802 C CA . SER A 1 98 ? -19.890 29.816 39.853 1.00 63.06 98 SER A CA 1
ATOM 803 C C . SER A 1 98 ? -18.534 29.411 39.279 1.00 63.06 98 SER A C 1
ATOM 805 O O . SER A 1 98 ? -18.473 28.653 38.307 1.00 63.06 98 SER A O 1
ATOM 807 N N . ILE A 1 99 ? -17.457 29.919 39.880 1.00 71.94 99 ILE A N 1
ATOM 808 C CA . ILE A 1 99 ? -16.061 29.631 39.503 1.00 71.94 99 ILE A CA 1
ATOM 809 C C . ILE A 1 99 ? -15.847 28.120 39.300 1.00 71.94 99 ILE A C 1
ATOM 811 O O . ILE A 1 99 ? -15.174 27.705 38.363 1.00 71.94 99 ILE A O 1
ATOM 815 N N . ILE A 1 100 ? -16.557 27.311 40.089 1.00 72.50 100 ILE A N 1
ATOM 816 C CA . ILE A 1 100 ? -16.626 25.848 40.027 1.00 72.50 100 ILE A CA 1
ATOM 817 C C . ILE A 1 100 ? -16.887 25.320 38.604 1.00 72.50 100 ILE A C 1
ATOM 819 O O . ILE A 1 100 ? -16.200 24.406 38.164 1.00 72.50 100 ILE A O 1
ATOM 823 N N . HIS A 1 101 ? -17.828 25.891 37.846 1.00 71.75 101 HIS A N 1
ATOM 824 C CA . HIS A 1 101 ? -18.148 25.396 36.499 1.00 71.75 101 HIS A CA 1
ATOM 825 C C . HIS A 1 101 ? -17.009 25.650 35.504 1.00 71.75 101 HIS A C 1
ATOM 827 O O . HIS A 1 101 ? -16.756 24.819 34.634 1.00 71.75 101 HIS A O 1
ATOM 833 N N . TRP A 1 102 ? -16.306 26.777 35.649 1.00 73.75 102 TRP A N 1
ATOM 834 C CA . TRP A 1 102 ? -15.122 27.086 34.848 1.00 73.75 102 TRP A CA 1
ATOM 835 C C . TRP A 1 102 ? -13.942 26.191 35.220 1.00 73.75 102 TRP A C 1
ATOM 837 O O . TRP A 1 102 ? -13.258 25.699 34.327 1.00 73.75 102 TRP A O 1
ATOM 847 N N . SER A 1 103 ? -13.752 25.913 36.512 1.00 79.69 103 SER A N 1
ATOM 848 C CA . SER A 1 103 ? -12.733 24.974 36.988 1.00 79.69 103 SER A CA 1
ATOM 849 C C . SER A 1 103 ? -12.975 23.557 36.464 1.00 79.69 103 SER A C 1
ATOM 851 O O . SER A 1 103 ? -12.048 22.935 35.956 1.00 79.69 103 SER A O 1
ATOM 853 N N . ILE A 1 104 ? -14.217 23.063 36.506 1.00 82.50 104 ILE A N 1
ATOM 854 C CA . ILE A 1 104 ? -14.564 21.733 35.979 1.00 82.50 104 ILE A CA 1
ATOM 855 C C . ILE A 1 104 ? -14.351 21.683 34.462 1.00 82.50 104 ILE A C 1
ATOM 857 O O . ILE A 1 104 ? -13.740 20.740 33.965 1.00 82.50 104 ILE A O 1
ATOM 861 N N . ALA A 1 105 ? -14.795 22.704 33.721 1.00 76.94 105 ALA A N 1
ATOM 862 C CA . ALA A 1 105 ? -14.557 22.776 32.281 1.00 76.94 105 ALA A CA 1
ATOM 863 C C . ALA A 1 105 ? -13.056 22.738 31.956 1.00 76.94 105 ALA A C 1
ATOM 865 O O . ALA A 1 105 ? -12.642 21.961 31.103 1.00 76.94 105 ALA A O 1
ATOM 866 N N . PHE A 1 106 ? -12.236 23.507 32.677 1.00 83.50 106 PHE A N 1
ATOM 867 C CA . PHE A 1 106 ? -10.785 23.529 32.493 1.00 83.50 106 PHE A CA 1
ATOM 868 C C . PHE A 1 106 ? -10.137 22.161 32.760 1.00 83.50 106 PHE A C 1
ATOM 870 O O . PHE A 1 106 ? -9.323 21.701 31.961 1.00 83.50 106 PHE A O 1
ATOM 877 N N . ILE A 1 107 ? -10.554 21.467 33.824 1.00 86.25 107 ILE A N 1
ATOM 878 C CA . ILE A 1 107 ? -10.081 20.111 34.146 1.00 86.25 107 ILE A CA 1
ATOM 879 C C . ILE A 1 107 ? -10.449 19.122 33.031 1.00 86.25 107 ILE A C 1
ATOM 881 O O . ILE A 1 107 ? -9.594 18.358 32.590 1.00 86.25 107 ILE A O 1
ATOM 885 N N . CYS A 1 108 ? -11.685 19.153 32.521 1.00 82.25 108 CYS A N 1
ATOM 886 C CA . CYS A 1 108 ? -12.097 18.281 31.416 1.00 82.25 108 CYS A CA 1
ATOM 887 C C . CYS A 1 108 ? -11.259 18.514 30.151 1.00 82.25 108 CYS A C 1
ATOM 889 O O . CYS A 1 108 ? -10.859 17.554 29.498 1.00 82.25 108 CYS A O 1
ATOM 891 N N . VAL A 1 109 ? -10.954 19.773 29.823 1.00 81.62 109 VAL A N 1
ATOM 892 C CA . VAL A 1 109 ? -10.101 20.107 28.673 1.00 81.62 109 VAL A CA 1
ATOM 893 C C . VAL A 1 109 ? -8.684 19.564 28.858 1.00 81.62 109 VAL A C 1
ATOM 895 O O . VAL A 1 109 ? -8.143 18.964 27.931 1.00 81.62 109 VAL A O 1
ATOM 898 N N . LEU A 1 110 ? -8.097 19.710 30.050 1.00 84.62 110 LEU A N 1
ATOM 899 C CA . LEU A 1 110 ? -6.771 19.160 30.350 1.00 84.62 110 LEU A CA 1
ATOM 900 C C . LEU A 1 110 ? -6.734 17.631 30.252 1.00 84.62 110 LEU A C 1
ATOM 902 O O . LEU A 1 110 ? -5.764 17.088 29.732 1.00 84.62 110 LEU A O 1
ATOM 906 N N . LEU A 1 111 ? -7.786 16.936 30.695 1.00 83.81 111 LEU A N 1
ATOM 907 C CA . LEU A 1 111 ? -7.881 15.478 30.574 1.00 83.81 111 LEU A CA 1
ATOM 908 C C . LEU A 1 111 ? -7.939 15.025 29.109 1.00 83.81 111 LEU A C 1
ATOM 910 O O . LEU A 1 111 ? -7.239 14.088 28.732 1.00 83.81 111 LEU A O 1
ATOM 914 N N . VAL A 1 112 ? -8.723 15.710 28.272 1.00 80.25 112 VAL A N 1
ATOM 915 C CA . VAL A 1 112 ? -8.816 15.405 26.835 1.00 80.25 112 VAL A CA 1
ATOM 916 C C . VAL A 1 112 ? -7.486 15.687 26.133 1.00 80.25 112 VAL A C 1
ATOM 918 O O . VAL A 1 112 ? -6.977 14.825 25.420 1.00 80.25 112 VAL A O 1
ATOM 921 N N . MET A 1 113 ? -6.869 16.845 26.385 1.00 81.69 113 MET A N 1
ATOM 922 C CA . MET A 1 113 ? -5.549 17.187 25.839 1.00 81.69 113 MET A CA 1
ATOM 923 C C . MET A 1 113 ? -4.465 16.205 26.299 1.00 81.69 113 MET A C 1
ATOM 925 O O . MET A 1 113 ? -3.632 15.789 25.498 1.00 81.69 113 MET A O 1
ATOM 929 N N . GLY A 1 114 ? -4.507 15.786 27.566 1.00 82.50 114 GLY A N 1
ATOM 930 C CA . GLY A 1 114 ? -3.623 14.764 28.120 1.00 82.50 114 GLY A CA 1
ATOM 931 C C . GLY A 1 114 ? -3.799 13.409 27.437 1.00 82.50 114 GLY A C 1
ATOM 932 O O . GLY A 1 114 ? -2.807 12.764 27.115 1.00 82.50 114 GLY A O 1
ATOM 933 N N . PHE A 1 115 ? -5.036 13.004 27.133 1.00 82.25 115 PHE A N 1
ATOM 934 C CA . PHE A 1 115 ? -5.306 11.786 26.370 1.00 82.25 115 PHE A CA 1
ATOM 935 C C . PHE A 1 115 ? -4.768 11.879 24.935 1.00 82.25 115 PHE A C 1
ATOM 937 O O . PHE A 1 115 ? -4.099 10.954 24.480 1.00 82.25 115 PHE A O 1
ATOM 944 N N . TYR A 1 116 ? -4.974 13.001 24.238 1.00 81.06 116 TYR A N 1
ATOM 945 C CA . TYR A 1 116 ? -4.407 13.211 22.899 1.00 81.06 116 TYR A CA 1
ATOM 946 C C . TYR A 1 116 ? -2.871 13.195 22.911 1.00 81.06 116 TYR A C 1
ATOM 948 O O . TYR A 1 116 ? -2.261 12.512 22.089 1.00 81.06 116 TYR A O 1
ATOM 956 N N . ALA A 1 117 ? -2.237 13.870 23.873 1.00 80.56 117 ALA A N 1
ATOM 957 C CA . ALA A 1 117 ? -0.784 13.853 24.042 1.00 80.56 117 ALA A CA 1
ATOM 958 C C . ALA A 1 117 ? -0.263 12.449 24.396 1.00 80.56 117 ALA A C 1
ATOM 960 O O . ALA A 1 117 ? 0.761 12.013 23.870 1.00 80.56 117 ALA A O 1
ATOM 961 N N . PHE A 1 118 ? -0.988 11.700 25.230 1.00 82.25 118 PHE A N 1
ATOM 962 C CA . PHE A 1 118 ? -0.673 10.306 25.533 1.00 82.25 118 PHE A CA 1
ATOM 963 C C . PHE A 1 118 ? -0.763 9.433 24.277 1.00 82.25 118 PHE A C 1
ATOM 965 O O . PHE A 1 118 ? 0.151 8.666 24.006 1.00 82.25 118 PHE A O 1
ATOM 972 N N . ARG A 1 119 ? -1.794 9.601 23.441 1.00 81.81 119 ARG A N 1
ATOM 973 C CA . ARG A 1 119 ? -1.916 8.872 22.168 1.00 81.81 119 ARG A CA 1
ATOM 974 C C . ARG A 1 119 ? -0.754 9.190 21.232 1.00 81.81 119 ARG A C 1
ATOM 976 O O . ARG A 1 119 ? -0.101 8.263 20.769 1.00 81.81 119 ARG A O 1
ATOM 983 N N . ILE A 1 120 ? -0.429 10.467 21.037 1.00 77.50 120 ILE A N 1
ATOM 984 C CA . ILE A 1 120 ? 0.698 10.895 20.194 1.00 77.50 120 ILE A CA 1
ATOM 985 C C . ILE A 1 120 ? 2.020 10.324 20.717 1.00 77.50 120 ILE A C 1
ATOM 987 O O . ILE A 1 120 ? 2.775 9.726 19.958 1.00 77.50 120 ILE A O 1
ATOM 991 N N . THR A 1 121 ? 2.287 10.446 22.019 1.00 77.38 121 THR A N 1
ATOM 992 C CA . THR A 1 121 ? 3.523 9.912 22.613 1.00 77.38 121 THR A CA 1
ATOM 993 C C . THR A 1 121 ? 3.583 8.392 22.539 1.00 77.38 121 THR A C 1
ATOM 995 O O . THR A 1 121 ? 4.656 7.853 22.287 1.00 77.38 121 THR A O 1
ATOM 998 N N . THR A 1 122 ? 2.458 7.685 22.691 1.00 77.56 122 THR A N 1
ATOM 999 C CA . THR A 1 122 ? 2.417 6.238 22.457 1.00 77.56 122 THR A CA 1
ATOM 1000 C C . THR A 1 122 ? 2.707 5.906 20.999 1.00 77.56 122 THR A C 1
ATOM 1002 O O . THR A 1 122 ? 3.562 5.070 20.755 1.00 77.56 122 THR A O 1
ATOM 1005 N N . THR A 1 123 ? 2.096 6.590 20.028 1.00 74.00 123 THR A N 1
ATOM 1006 C CA . THR A 1 123 ? 2.343 6.367 18.596 1.00 74.00 123 THR A CA 1
ATOM 1007 C C . THR A 1 123 ? 3.798 6.630 18.218 1.00 74.00 123 THR A C 1
ATOM 1009 O O . THR A 1 123 ? 4.382 5.826 17.502 1.00 74.00 123 THR A O 1
ATOM 1012 N N . ILE A 1 124 ? 4.408 7.694 18.745 1.00 76.31 124 ILE A N 1
ATOM 1013 C CA . ILE A 1 124 ? 5.828 7.997 18.522 1.00 76.31 124 ILE A CA 1
ATOM 1014 C C . ILE A 1 124 ? 6.715 6.924 19.161 1.00 76.31 124 ILE A C 1
ATOM 1016 O O . ILE A 1 124 ? 7.649 6.459 18.521 1.00 76.31 124 ILE A O 1
ATOM 1020 N N . LYS A 1 125 ? 6.405 6.465 20.381 1.00 78.12 125 LYS A N 1
ATOM 1021 C CA . LYS A 1 125 ? 7.136 5.358 21.021 1.00 78.12 125 LYS A CA 1
ATOM 1022 C C . LYS A 1 125 ? 7.008 4.048 20.243 1.00 78.12 125 LYS A C 1
ATOM 1024 O O . LYS A 1 125 ? 8.000 3.343 20.101 1.00 78.12 125 LYS A O 1
ATOM 1029 N N . TYR A 1 126 ? 5.820 3.739 19.719 1.00 67.44 126 TYR A N 1
ATOM 1030 C CA . TYR A 1 126 ? 5.604 2.580 18.852 1.00 67.44 126 TYR A CA 1
ATOM 1031 C C . TYR A 1 126 ? 6.390 2.714 17.540 1.00 67.44 126 TYR A C 1
ATOM 1033 O O . TYR A 1 126 ? 7.034 1.754 17.137 1.00 67.44 126 TYR A O 1
ATOM 1041 N N . ALA A 1 127 ? 6.404 3.896 16.913 1.00 70.81 127 ALA A N 1
ATOM 1042 C CA . ALA A 1 127 ? 7.174 4.162 15.695 1.00 70.81 127 ALA A CA 1
ATOM 1043 C C . ALA A 1 127 ? 8.693 4.050 15.928 1.00 70.81 127 ALA A C 1
ATOM 1045 O O . ALA A 1 127 ? 9.375 3.380 15.162 1.00 70.81 127 ALA A O 1
ATOM 1046 N N . GLN A 1 128 ? 9.206 4.595 17.035 1.00 71.12 128 GLN A N 1
ATOM 1047 C CA . GLN A 1 128 ? 10.615 4.469 17.430 1.00 71.12 128 GLN A CA 1
ATOM 1048 C C . GLN A 1 128 ? 11.002 3.022 17.769 1.00 71.12 128 GLN A C 1
ATOM 1050 O O . GLN A 1 128 ? 12.110 2.592 17.464 1.00 71.12 128 GLN A O 1
ATOM 1055 N N . GLN A 1 129 ? 10.097 2.245 18.377 1.00 65.44 129 GLN A N 1
ATOM 1056 C CA . GLN A 1 129 ? 10.306 0.811 18.596 1.00 65.44 129 GLN A CA 1
ATOM 1057 C C . GLN A 1 129 ? 10.275 0.012 17.294 1.00 65.44 129 GLN A C 1
ATOM 1059 O O . GLN A 1 129 ? 10.999 -0.971 17.191 1.00 65.44 129 GLN A O 1
ATOM 1064 N N . LEU A 1 130 ? 9.458 0.408 16.317 1.00 65.94 130 LEU A N 1
ATOM 1065 C CA . LEU A 1 130 ? 9.471 -0.169 14.974 1.00 65.94 130 LEU A CA 1
ATOM 1066 C C . LEU A 1 130 ? 10.802 0.123 14.278 1.00 65.94 130 LEU A C 1
ATOM 1068 O O . LEU A 1 130 ? 11.421 -0.814 13.798 1.00 65.94 130 LEU A O 1
ATOM 1072 N N . GLU A 1 131 ? 11.294 1.363 14.317 1.00 61.97 131 GLU A N 1
ATOM 1073 C CA . GLU A 1 131 ? 12.602 1.733 13.755 1.00 61.97 131 GLU A CA 1
ATOM 1074 C C . GLU A 1 131 ? 13.760 0.993 14.447 1.00 61.97 131 GLU A C 1
ATOM 1076 O O . GLU A 1 131 ? 14.539 0.335 13.766 1.00 61.97 131 GLU A O 1
ATOM 1081 N N . GLN A 1 132 ? 13.818 0.960 15.786 1.00 54.31 132 GLN A N 1
ATOM 1082 C CA . GLN A 1 132 ? 14.837 0.183 16.511 1.00 54.31 132 GLN A CA 1
ATOM 1083 C C . GLN A 1 132 ? 14.708 -1.329 16.299 1.00 54.31 132 GLN A C 1
ATOM 1085 O O . GLN A 1 132 ? 15.710 -2.040 16.352 1.00 54.31 132 GLN A O 1
ATOM 1090 N N . LYS A 1 133 ? 13.498 -1.861 16.091 1.00 54.91 133 LYS A N 1
ATOM 1091 C CA . LYS A 1 133 ? 13.299 -3.284 15.790 1.00 54.91 133 LYS A CA 1
ATOM 1092 C C . LYS A 1 133 ? 13.762 -3.603 14.372 1.00 54.91 133 LYS A C 1
ATOM 1094 O O . LYS A 1 133 ? 14.399 -4.631 14.201 1.00 54.91 133 LYS A O 1
ATOM 1099 N N . THR A 1 134 ? 13.528 -2.729 13.399 1.00 49.94 134 THR A N 1
ATOM 1100 C CA . THR A 1 134 ? 14.057 -2.862 12.033 1.00 49.94 134 THR A CA 1
ATOM 1101 C C . THR A 1 134 ? 15.587 -2.783 12.031 1.00 49.94 134 THR A C 1
ATOM 1103 O O . THR A 1 134 ? 16.240 -3.676 11.504 1.00 49.94 134 THR A O 1
ATOM 1106 N N . GLU A 1 135 ? 16.165 -1.821 12.752 1.00 45.75 135 GLU A N 1
ATOM 1107 C CA . GLU A 1 135 ? 17.618 -1.604 12.835 1.00 45.75 135 GLU A CA 1
ATOM 1108 C C . GLU A 1 135 ? 18.335 -2.710 13.647 1.00 45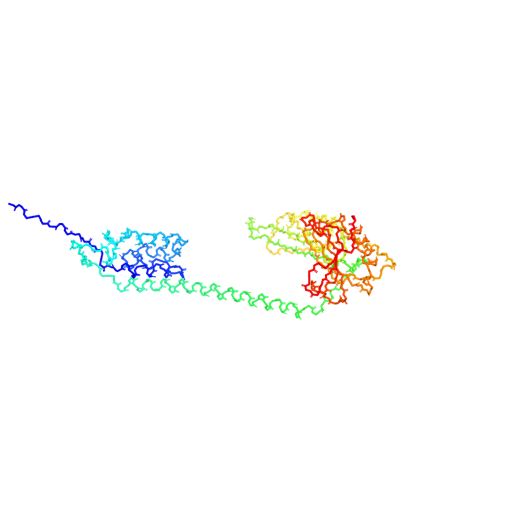.75 135 GLU A C 1
ATOM 1110 O O . GLU A 1 135 ? 19.407 -3.185 13.279 1.00 45.75 135 GLU A O 1
ATOM 1115 N N . SER A 1 136 ? 17.721 -3.223 14.723 1.00 42.56 136 SER A N 1
ATOM 1116 C CA . SER A 1 136 ? 18.266 -4.364 15.486 1.00 42.56 136 SER A CA 1
ATOM 1117 C C . SER A 1 136 ? 18.027 -5.730 14.836 1.00 42.56 136 SER A C 1
ATOM 1119 O O . SER A 1 136 ? 18.710 -6.686 15.207 1.00 42.56 136 SER A O 1
ATOM 1121 N N . THR A 1 137 ? 17.096 -5.832 13.880 1.00 42.47 137 THR A N 1
ATOM 1122 C CA . THR A 1 137 ? 16.912 -7.030 13.041 1.00 42.47 137 THR A CA 1
ATOM 1123 C C . THR A 1 137 ? 17.953 -7.053 11.919 1.00 42.47 137 THR A C 1
ATOM 1125 O O . THR A 1 137 ? 18.568 -8.095 11.719 1.00 42.47 137 THR A O 1
ATOM 1128 N N . GLU A 1 138 ? 18.281 -5.903 11.314 1.00 41.53 138 GLU A N 1
ATOM 1129 C CA . GLU A 1 138 ? 19.406 -5.785 10.368 1.00 41.53 138 GLU A CA 1
ATOM 1130 C C . GLU A 1 138 ? 20.772 -6.076 11.022 1.00 41.53 138 GLU A C 1
ATOM 1132 O O . GLU A 1 138 ? 21.621 -6.713 10.405 1.00 41.53 138 GLU A O 1
ATOM 1137 N N . ILE A 1 139 ? 20.985 -5.702 12.293 1.00 38.47 139 ILE A N 1
ATOM 1138 C CA . ILE A 1 139 ? 22.255 -5.969 13.006 1.00 38.47 139 ILE A CA 1
ATOM 1139 C C . ILE A 1 139 ? 22.339 -7.411 13.567 1.00 38.47 139 ILE A C 1
ATOM 1141 O O . ILE A 1 139 ? 23.429 -7.890 13.877 1.00 38.47 139 ILE A O 1
ATOM 1145 N N . LYS A 1 140 ? 21.221 -8.147 13.702 1.00 33.38 140 LYS A N 1
ATOM 1146 C CA . LYS A 1 140 ? 21.214 -9.534 14.230 1.00 33.38 140 LYS A CA 1
ATOM 1147 C C . LYS A 1 140 ? 21.175 -10.637 13.174 1.00 33.38 140 LYS A C 1
ATOM 1149 O O . LYS A 1 140 ? 21.298 -11.803 13.549 1.00 33.38 140 LYS A O 1
ATOM 1154 N N . GLU A 1 141 ? 21.064 -10.303 11.893 1.00 34.47 141 GLU A N 1
ATOM 1155 C CA . GLU A 1 141 ? 21.137 -11.276 10.795 1.00 34.47 141 GLU A CA 1
ATOM 1156 C C . GLU A 1 141 ? 22.562 -11.513 10.260 1.00 34.47 141 GLU A C 1
ATOM 1158 O O . GLU A 1 141 ? 22.744 -12.040 9.166 1.00 34.47 141 GLU A O 1
ATOM 1163 N N . GLU A 1 142 ? 23.600 -11.267 11.067 1.00 30.91 142 GLU A N 1
ATOM 1164 C CA . GLU A 1 142 ? 24.878 -11.961 10.875 1.00 30.91 142 GLU A CA 1
ATOM 1165 C C . GLU A 1 142 ? 24.840 -13.364 11.510 1.00 30.91 142 GLU A C 1
ATOM 1167 O O . GLU A 1 142 ? 25.057 -13.576 12.701 1.00 30.91 142 GLU A O 1
ATOM 1172 N N . THR A 1 143 ? 24.587 -14.341 10.638 1.00 35.25 143 THR A N 1
ATOM 1173 C CA . THR A 1 143 ? 25.028 -15.745 10.695 1.00 35.25 143 THR A CA 1
ATOM 1174 C C . THR A 1 143 ? 24.711 -16.544 11.970 1.00 35.25 143 THR A C 1
ATOM 1176 O O . THR A 1 143 ? 25.562 -16.794 12.824 1.00 35.25 143 THR A O 1
ATOM 1179 N N . LYS A 1 144 ? 23.528 -17.166 11.992 1.00 28.11 144 LYS A N 1
ATOM 1180 C CA . LYS A 1 144 ? 23.395 -18.548 12.488 1.00 28.11 144 LYS A CA 1
ATOM 1181 C C . LYS A 1 144 ? 22.756 -19.412 11.412 1.00 28.11 144 LYS A C 1
ATOM 1183 O O . LYS A 1 144 ? 21.545 -19.599 11.364 1.00 28.11 144 LYS A O 1
ATOM 1188 N N . SER A 1 145 ? 23.615 -19.944 10.551 1.00 28.16 145 SER A N 1
ATOM 1189 C CA . SER A 1 145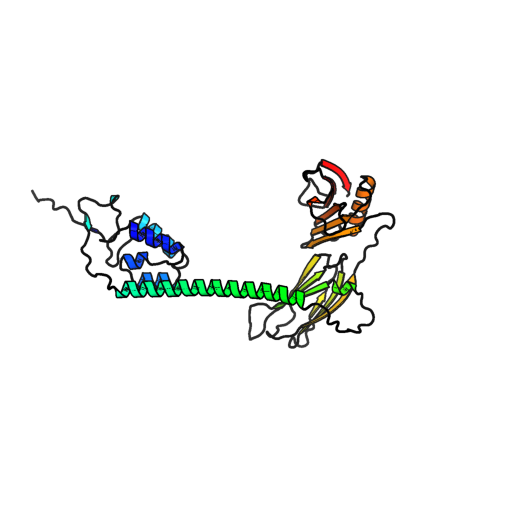 ? 23.303 -21.042 9.649 1.00 28.16 145 SER A CA 1
ATOM 1190 C C . SER A 1 145 ? 22.864 -22.264 10.460 1.00 28.16 145 SER A C 1
ATOM 1192 O O . SER A 1 145 ? 23.671 -23.006 11.019 1.00 28.16 145 SER A O 1
ATOM 1194 N N . VAL A 1 146 ? 21.554 -22.488 10.531 1.00 29.77 146 VAL A N 1
ATOM 1195 C CA . VAL A 1 146 ? 21.030 -23.820 10.821 1.00 29.77 146 VAL A CA 1
ATOM 1196 C C . VAL A 1 146 ? 21.252 -24.631 9.552 1.00 29.77 146 VAL A C 1
ATOM 1198 O O . VAL A 1 146 ? 20.629 -24.367 8.526 1.00 29.77 146 VAL A O 1
ATOM 1201 N N . LYS A 1 147 ? 22.179 -25.591 9.609 1.00 27.47 147 LYS A N 1
ATOM 1202 C CA . LYS A 1 147 ? 22.294 -26.631 8.585 1.00 27.47 147 LYS A CA 1
ATOM 1203 C C . LYS A 1 147 ? 20.967 -27.380 8.528 1.00 27.47 147 LYS A C 1
ATOM 1205 O O . LYS A 1 147 ? 20.645 -28.146 9.432 1.00 27.47 147 LYS A O 1
ATOM 1210 N N . ILE A 1 148 ? 20.218 -27.139 7.463 1.00 32.12 148 ILE A N 1
ATOM 1211 C CA . ILE A 1 148 ? 19.164 -28.031 7.012 1.00 32.12 148 ILE A CA 1
ATOM 1212 C C . ILE A 1 148 ? 19.831 -28.919 5.967 1.00 32.12 148 ILE A C 1
ATOM 1214 O O . ILE A 1 148 ? 20.122 -28.473 4.860 1.00 32.12 148 ILE A O 1
ATOM 1218 N N . GLU A 1 149 ? 20.135 -30.158 6.343 1.00 28.97 149 GLU A N 1
ATOM 1219 C CA . GLU A 1 149 ? 20.392 -31.208 5.361 1.00 28.97 149 GLU A CA 1
ATOM 1220 C C . GLU A 1 149 ? 19.060 -31.533 4.684 1.00 28.97 149 GLU A C 1
ATOM 1222 O O . GLU A 1 149 ? 18.295 -32.374 5.145 1.00 28.97 149 GLU A O 1
ATOM 1227 N N . ASN A 1 150 ? 18.772 -30.810 3.606 1.00 34.06 150 ASN A N 1
ATOM 1228 C CA . ASN A 1 150 ? 17.869 -31.277 2.570 1.00 34.06 150 ASN A CA 1
ATOM 1229 C C . ASN A 1 150 ? 18.748 -31.688 1.392 1.00 34.06 150 ASN A C 1
ATOM 1231 O O . ASN A 1 150 ? 19.432 -30.857 0.793 1.00 34.06 150 ASN A O 1
ATOM 1235 N N . GLU A 1 151 ? 18.750 -32.981 1.088 1.00 35.59 151 GLU A N 1
ATOM 1236 C CA . GLU A 1 151 ? 19.285 -33.510 -0.159 1.00 35.59 151 GLU A CA 1
ATOM 1237 C C . GLU A 1 151 ? 18.637 -32.766 -1.338 1.00 35.59 151 GLU A C 1
ATOM 1239 O O . GLU A 1 151 ? 17.452 -32.921 -1.615 1.00 35.59 151 GLU A O 1
ATOM 1244 N N . ASN A 1 152 ? 19.444 -31.932 -2.001 1.00 45.06 152 ASN A N 1
ATOM 1245 C CA . ASN A 1 152 ? 19.206 -31.329 -3.312 1.00 45.06 152 ASN A CA 1
ATOM 1246 C C . ASN A 1 152 ? 17.842 -30.646 -3.519 1.00 45.06 152 ASN A C 1
ATOM 1248 O O . ASN A 1 152 ? 16.993 -31.134 -4.267 1.00 45.06 152 ASN A O 1
ATOM 1252 N N . VAL A 1 153 ? 17.675 -29.439 -2.971 1.00 45.56 153 VAL A N 1
ATOM 1253 C CA . VAL A 1 153 ? 16.643 -28.520 -3.466 1.00 45.56 153 VAL A CA 1
ATOM 1254 C C . VAL A 1 153 ? 17.266 -27.148 -3.744 1.00 45.56 153 VAL A C 1
ATOM 1256 O O . VAL A 1 153 ? 17.827 -26.527 -2.849 1.00 45.56 153 VAL A O 1
ATOM 1259 N N . ASP A 1 154 ? 17.222 -26.763 -5.021 1.00 55.91 154 ASP A N 1
ATOM 1260 C CA . ASP A 1 154 ? 17.778 -25.571 -5.688 1.00 55.91 154 ASP A CA 1
ATOM 1261 C C . ASP A 1 154 ? 17.907 -24.337 -4.758 1.00 55.91 154 ASP A C 1
ATOM 1263 O O . ASP A 1 154 ? 16.900 -23.875 -4.216 1.00 55.91 154 ASP A O 1
ATOM 1267 N N . GLU A 1 155 ? 19.117 -23.767 -4.596 1.00 58.81 155 GLU A N 1
ATOM 1268 C CA . GLU A 1 155 ? 19.381 -22.536 -3.804 1.00 58.81 155 GLU A CA 1
ATOM 1269 C C . GLU A 1 155 ? 18.437 -21.377 -4.182 1.00 58.81 155 GLU A C 1
ATOM 1271 O O . GLU A 1 155 ? 18.163 -20.482 -3.378 1.00 58.81 155 GLU A O 1
ATOM 1276 N N . ASP A 1 156 ? 17.899 -21.411 -5.404 1.00 64.75 156 ASP A N 1
ATOM 1277 C CA . ASP A 1 156 ? 16.945 -20.442 -5.924 1.00 64.75 156 ASP A CA 1
ATOM 1278 C C . ASP A 1 156 ? 15.580 -20.450 -5.210 1.00 64.75 156 ASP A C 1
ATOM 1280 O O . ASP A 1 156 ? 14.885 -19.435 -5.265 1.00 64.75 156 ASP A O 1
ATOM 1284 N N . LEU A 1 157 ? 15.164 -21.527 -4.525 1.00 71.00 157 LEU A N 1
ATOM 1285 C CA . LEU A 1 157 ? 13.865 -21.567 -3.822 1.00 71.00 157 LEU A CA 1
ATOM 1286 C C . LEU A 1 157 ? 13.757 -20.545 -2.689 1.00 71.00 157 LEU A C 1
ATOM 1288 O O . LEU A 1 157 ? 12.656 -20.082 -2.394 1.00 71.00 157 LEU A O 1
ATOM 1292 N N . ASN A 1 158 ? 14.889 -20.129 -2.117 1.00 74.94 158 ASN A N 1
ATOM 1293 C CA . ASN A 1 158 ? 14.934 -19.064 -1.116 1.00 74.94 158 ASN A CA 1
ATOM 1294 C C . ASN A 1 158 ? 14.454 -17.707 -1.673 1.00 74.94 158 ASN A C 1
ATOM 1296 O O . ASN A 1 158 ? 14.187 -16.787 -0.907 1.00 74.94 158 ASN A O 1
ATOM 1300 N N . LYS A 1 159 ? 14.313 -17.573 -3.002 1.00 78.38 159 LYS A N 1
ATOM 1301 C CA . LYS A 1 159 ? 13.730 -16.400 -3.674 1.00 78.38 159 LYS A CA 1
ATOM 1302 C C . LYS A 1 159 ? 12.197 -16.422 -3.714 1.00 78.38 159 LYS A C 1
ATOM 1304 O O . LYS A 1 159 ? 11.588 -15.531 -4.302 1.00 78.38 159 LYS A O 1
ATOM 1309 N N . ILE A 1 160 ? 11.545 -17.423 -3.126 1.00 80.19 160 ILE A N 1
ATOM 1310 C CA . ILE A 1 160 ? 10.110 -17.364 -2.843 1.00 80.19 160 ILE A CA 1
ATOM 1311 C C . ILE A 1 160 ? 9.924 -16.978 -1.378 1.00 80.19 160 ILE A C 1
ATOM 1313 O O . ILE A 1 160 ? 10.159 -17.776 -0.473 1.00 80.19 160 ILE A O 1
ATOM 1317 N N . VAL A 1 161 ? 9.487 -15.744 -1.151 1.00 81.38 161 VAL A N 1
ATOM 1318 C CA . VAL A 1 161 ? 9.212 -15.207 0.182 1.00 81.38 161 VAL A CA 1
ATOM 1319 C C . VAL A 1 161 ? 7.773 -15.541 0.556 1.00 81.38 161 VAL A C 1
ATOM 1321 O O . VAL A 1 161 ? 6.849 -15.295 -0.219 1.00 81.38 161 VAL A O 1
ATOM 1324 N N . ILE A 1 162 ? 7.579 -16.123 1.738 1.00 83.00 162 ILE A N 1
ATOM 1325 C CA . ILE A 1 162 ? 6.264 -16.509 2.252 1.00 83.00 162 ILE A CA 1
ATOM 1326 C C . ILE A 1 162 ? 6.001 -15.723 3.530 1.00 83.00 162 ILE A C 1
ATOM 1328 O O . ILE A 1 162 ? 6.743 -15.845 4.502 1.00 83.00 162 ILE A O 1
ATOM 1332 N N . GLU A 1 163 ? 4.917 -14.963 3.537 1.00 82.88 163 GLU A N 1
ATOM 1333 C CA . GLU A 1 163 ? 4.465 -14.166 4.672 1.00 82.88 163 GLU A CA 1
ATOM 1334 C C . GLU A 1 163 ? 3.082 -14.653 5.107 1.00 82.88 163 GLU A C 1
ATOM 1336 O O . GLU A 1 163 ? 2.210 -14.919 4.279 1.00 82.88 163 GLU A O 1
ATOM 1341 N N . ILE A 1 164 ? 2.881 -14.806 6.415 1.00 83.38 164 ILE A N 1
ATOM 1342 C CA . ILE A 1 164 ? 1.598 -15.222 6.984 1.00 83.38 164 ILE A CA 1
ATOM 1343 C C . ILE A 1 164 ? 1.073 -14.094 7.858 1.00 83.38 164 ILE A C 1
ATOM 1345 O O . ILE A 1 164 ? 1.710 -13.709 8.837 1.00 83.38 164 ILE A O 1
ATOM 1349 N N . GLU A 1 165 ? -0.106 -13.592 7.514 1.00 81.69 165 GLU A N 1
ATOM 1350 C CA . GLU A 1 165 ? -0.766 -12.504 8.230 1.00 81.69 165 GLU A CA 1
ATOM 1351 C C . GLU A 1 165 ? -1.983 -13.044 8.973 1.00 81.69 165 GLU A C 1
ATOM 1353 O O . GLU A 1 165 ? -2.841 -13.701 8.386 1.00 81.69 165 GLU A O 1
ATOM 1358 N N . LEU A 1 166 ? -2.073 -12.775 10.273 1.00 81.38 166 LEU A N 1
ATOM 1359 C CA . LEU A 1 166 ? -3.244 -13.133 11.070 1.00 81.38 166 LEU A CA 1
ATOM 1360 C C . LEU A 1 166 ? -4.308 -12.042 10.944 1.00 81.38 166 LEU A C 1
ATOM 1362 O O . LEU A 1 166 ? -4.005 -10.854 11.069 1.00 81.38 166 LEU A O 1
ATOM 1366 N N . ASP A 1 167 ? -5.560 -12.453 10.759 1.00 78.69 167 ASP A N 1
ATOM 1367 C CA . ASP A 1 167 ? -6.694 -11.538 10.813 1.00 78.69 167 ASP A CA 1
ATOM 1368 C C . ASP A 1 167 ? -6.787 -10.902 12.213 1.00 78.69 167 ASP A C 1
ATOM 1370 O O . ASP A 1 167 ? -6.431 -11.501 13.234 1.00 78.69 167 ASP A O 1
ATOM 1374 N N . GLN A 1 168 ? -7.257 -9.661 12.271 1.00 76.50 168 GLN A N 1
ATOM 1375 C CA . GLN A 1 168 ? -7.477 -8.940 13.524 1.00 76.50 168 GLN A CA 1
ATOM 1376 C C . GLN A 1 168 ? -8.769 -9.392 14.214 1.00 76.50 168 GLN A C 1
ATOM 1378 O O . GLN A 1 168 ? -8.921 -9.207 15.423 1.00 76.50 168 GLN A O 1
ATOM 1383 N N . VAL A 1 169 ? -9.700 -9.985 13.461 1.00 75.19 169 VAL A N 1
ATOM 1384 C CA . VAL A 1 169 ? -10.994 -10.441 13.972 1.00 75.19 169 VAL A CA 1
ATOM 1385 C C . VAL A 1 169 ? -10.851 -11.785 14.695 1.00 75.19 169 VAL A C 1
ATOM 1387 O O . VAL A 1 169 ? -10.352 -12.761 14.138 1.00 75.19 169 VAL A O 1
ATOM 1390 N N . LEU A 1 170 ? -11.332 -11.833 15.942 1.00 75.75 170 LEU A N 1
ATOM 1391 C CA . LEU A 1 170 ? -11.403 -13.042 16.765 1.00 75.75 170 LEU A CA 1
ATOM 1392 C C . LEU A 1 170 ? -12.820 -13.624 16.727 1.00 75.75 170 LEU A C 1
ATOM 1394 O O . LEU A 1 170 ? -13.777 -12.922 17.055 1.00 75.75 170 LEU A O 1
ATOM 1398 N N . ILE A 1 171 ? -12.956 -14.910 16.408 1.00 72.75 171 ILE A N 1
ATOM 1399 C CA . ILE A 1 171 ? -14.217 -15.652 16.526 1.00 72.75 171 ILE A CA 1
ATOM 1400 C C . ILE A 1 171 ? -13.942 -16.857 17.425 1.00 72.75 171 ILE A C 1
ATOM 1402 O O . ILE A 1 171 ? -13.134 -17.714 17.086 1.00 72.75 171 ILE A O 1
ATOM 1406 N N . GLU A 1 172 ? -14.563 -16.889 18.608 1.00 77.44 172 GLU A N 1
ATOM 1407 C CA . GLU A 1 172 ? -14.415 -17.991 19.580 1.00 77.44 172 GLU A CA 1
ATOM 1408 C C . GLU A 1 172 ? -12.952 -18.316 19.957 1.00 77.44 172 GLU A C 1
ATOM 1410 O O . GLU A 1 172 ? -12.589 -19.465 20.191 1.00 77.44 172 GLU A O 1
ATOM 1415 N N . GLY A 1 173 ? -12.088 -17.296 20.018 1.00 73.00 173 GLY A N 1
ATOM 1416 C CA . GLY A 1 173 ? -10.666 -17.459 20.355 1.00 73.00 173 GLY A CA 1
ATOM 1417 C C . GLY A 1 173 ? -9.759 -17.788 19.167 1.00 73.00 173 GLY A C 1
ATOM 1418 O O . GLY A 1 173 ? -8.541 -17.709 19.308 1.00 73.00 173 GLY A O 1
ATOM 1419 N N . LYS A 1 174 ? -10.331 -18.069 17.993 1.00 78.75 174 LYS A N 1
ATOM 1420 C CA . LYS A 1 174 ? -9.591 -18.397 16.773 1.00 78.75 174 LYS A CA 1
ATOM 1421 C C . LYS A 1 174 ? -9.636 -17.259 15.758 1.00 78.75 174 LYS A C 1
ATOM 1423 O O . LYS A 1 174 ? -10.523 -16.402 15.799 1.00 78.75 174 LYS A O 1
ATOM 1428 N N . ARG A 1 175 ? -8.667 -17.246 14.844 1.00 82.12 175 ARG A N 1
ATOM 1429 C CA . ARG A 1 175 ? -8.548 -16.260 13.763 1.00 82.12 175 ARG A CA 1
ATOM 1430 C C . ARG A 1 175 ? -8.310 -16.944 12.431 1.00 82.12 175 ARG A C 1
ATOM 1432 O O . ARG A 1 175 ? -7.707 -18.016 12.365 1.00 82.12 175 ARG A O 1
ATOM 1439 N N . LYS A 1 176 ? -8.728 -16.270 11.366 1.00 83.69 176 LYS A N 1
ATOM 1440 C CA . LYS A 1 176 ? -8.275 -16.599 10.017 1.00 83.69 176 LYS A CA 1
ATOM 1441 C C . LYS A 1 176 ? -6.878 -16.042 9.788 1.00 83.69 176 LYS A C 1
ATOM 1443 O O . LYS A 1 176 ? -6.412 -15.165 10.512 1.00 83.69 176 LYS A O 1
ATOM 1448 N N . PHE A 1 177 ? -6.218 -16.558 8.765 1.00 83.44 177 PHE A N 1
ATOM 1449 C CA . PHE A 1 177 ? -4.917 -16.073 8.337 1.00 83.44 177 PHE A CA 1
ATOM 1450 C C . PHE A 1 177 ? -4.853 -15.994 6.816 1.00 83.44 177 PHE A C 1
ATOM 1452 O O . PHE A 1 177 ? -5.589 -16.691 6.117 1.00 83.44 177 PHE A O 1
ATOM 1459 N N . LEU A 1 178 ? -3.983 -15.134 6.308 1.00 83.50 178 LEU A N 1
ATOM 1460 C CA . LEU A 1 178 ? -3.636 -15.025 4.902 1.00 83.50 178 LEU A CA 1
ATOM 1461 C C . LEU A 1 178 ? -2.233 -15.580 4.694 1.00 83.50 178 LEU A C 1
ATOM 1463 O O . LEU A 1 178 ? -1.363 -15.431 5.547 1.00 83.50 178 LEU A O 1
ATOM 1467 N N . VAL A 1 179 ? -2.027 -16.226 3.555 1.00 83.69 179 VAL A N 1
ATOM 1468 C CA . VAL A 1 179 ? -0.726 -16.716 3.107 1.00 83.69 179 VAL A CA 1
ATOM 1469 C C . VAL A 1 179 ? -0.353 -15.932 1.861 1.00 83.69 179 VAL A C 1
ATOM 1471 O O . VAL A 1 179 ? -0.939 -16.135 0.798 1.00 83.69 179 VAL A O 1
ATOM 1474 N N . ASN A 1 180 ? 0.605 -15.030 2.004 1.00 81.38 180 ASN A N 1
ATOM 1475 C CA . ASN A 1 180 ? 1.164 -14.226 0.932 1.00 81.38 180 ASN A CA 1
ATOM 1476 C C . ASN A 1 180 ? 2.432 -14.909 0.421 1.00 81.38 180 ASN A C 1
ATOM 1478 O O . ASN A 1 180 ? 3.348 -15.195 1.185 1.00 81.38 180 ASN A O 1
ATOM 1482 N N . VAL A 1 181 ? 2.483 -15.191 -0.876 1.00 82.56 181 VAL A N 1
ATOM 1483 C CA . VAL A 1 181 ? 3.631 -15.828 -1.524 1.00 82.56 181 VAL A CA 1
ATOM 1484 C C . VAL A 1 181 ? 4.151 -14.905 -2.607 1.00 82.56 181 VAL A C 1
ATOM 1486 O O . VAL A 1 181 ? 3.477 -14.701 -3.617 1.00 82.56 181 VAL A O 1
ATOM 1489 N N . ASN A 1 182 ? 5.340 -14.357 -2.393 1.00 81.25 182 ASN A N 1
ATOM 1490 C CA . ASN A 1 182 ? 6.004 -13.416 -3.280 1.00 81.25 182 ASN A CA 1
ATOM 1491 C C . ASN A 1 182 ? 7.193 -14.087 -3.975 1.00 81.25 182 ASN A C 1
ATOM 1493 O O . ASN A 1 182 ? 8.082 -14.634 -3.326 1.00 81.25 182 ASN A O 1
ATOM 1497 N N . ASN A 1 183 ? 7.226 -14.030 -5.302 1.00 80.56 183 ASN A N 1
ATOM 1498 C CA . ASN A 1 183 ? 8.370 -14.492 -6.077 1.00 80.56 183 ASN A CA 1
ATOM 1499 C C . ASN A 1 183 ? 9.346 -13.336 -6.322 1.00 80.56 183 ASN A C 1
ATOM 1501 O O . ASN A 1 183 ? 9.139 -12.525 -7.219 1.00 80.56 183 ASN A O 1
ATOM 1505 N N . THR A 1 184 ? 10.444 -13.285 -5.572 1.00 77.06 184 THR A N 1
ATOM 1506 C CA . THR A 1 184 ? 11.504 -12.274 -5.733 1.00 77.06 184 THR A CA 1
ATOM 1507 C C . THR A 1 184 ? 12.564 -12.685 -6.758 1.00 77.06 184 THR A C 1
ATOM 1509 O O . THR A 1 184 ? 13.524 -11.953 -6.998 1.00 77.06 184 THR A O 1
ATOM 1512 N N . SER A 1 185 ? 12.406 -13.850 -7.395 1.00 72.06 185 SER A N 1
ATOM 1513 C CA . SER A 1 185 ? 13.332 -14.338 -8.413 1.00 72.06 185 SER A CA 1
ATOM 1514 C C . SER A 1 185 ? 13.129 -13.667 -9.776 1.00 72.06 185 SER A C 1
ATOM 1516 O O . SER A 1 185 ? 12.132 -12.997 -10.038 1.00 72.06 185 SER A O 1
ATOM 1518 N N . ASN A 1 186 ? 14.059 -13.932 -10.696 1.00 64.00 186 ASN A N 1
ATOM 1519 C CA . ASN A 1 186 ? 13.997 -13.462 -12.084 1.00 64.00 186 ASN A CA 1
ATOM 1520 C C . ASN A 1 186 ? 13.194 -14.385 -13.014 1.00 64.00 186 ASN A C 1
ATOM 1522 O O . ASN A 1 186 ? 13.121 -14.136 -14.218 1.00 64.00 186 ASN A O 1
ATOM 1526 N N . TYR A 1 187 ? 12.605 -15.461 -12.486 1.00 71.75 187 TYR A N 1
ATOM 1527 C CA . TYR A 1 187 ? 11.954 -16.488 -13.291 1.00 71.75 187 TYR A CA 1
ATOM 1528 C C . TYR A 1 187 ? 10.554 -16.810 -12.769 1.00 71.75 187 TYR A C 1
ATOM 1530 O O . TYR A 1 187 ? 10.326 -16.818 -11.560 1.00 71.75 187 TYR A O 1
ATOM 1538 N N . PRO A 1 188 ? 9.597 -17.122 -13.655 1.00 70.88 188 PRO A N 1
ATOM 1539 C CA . PRO A 1 188 ? 8.315 -17.652 -13.224 1.00 70.88 188 PRO A CA 1
ATOM 1540 C C . PRO A 1 188 ? 8.509 -18.955 -12.451 1.00 70.88 188 PRO A C 1
ATOM 1542 O O . PRO A 1 188 ? 9.307 -19.804 -12.855 1.00 70.88 188 PRO A O 1
ATOM 1545 N N . PHE A 1 189 ? 7.763 -19.117 -11.368 1.00 81.38 189 PHE A N 1
ATOM 1546 C CA . PHE A 1 189 ? 7.814 -20.293 -10.514 1.00 81.38 189 PHE A CA 1
ATOM 1547 C C . PHE A 1 189 ? 6.544 -21.130 -10.678 1.00 81.38 189 PHE A C 1
ATOM 1549 O O . PHE A 1 189 ? 5.430 -20.601 -10.655 1.00 81.38 189 PHE A O 1
ATOM 1556 N N . ASP A 1 190 ? 6.725 -22.438 -10.837 1.00 81.88 190 ASP A N 1
ATOM 1557 C CA . ASP A 1 190 ? 5.651 -23.423 -10.779 1.00 81.88 190 ASP A CA 1
ATOM 1558 C C . ASP A 1 190 ? 5.925 -24.366 -9.612 1.00 81.88 190 ASP A C 1
ATOM 1560 O O . ASP A 1 190 ? 6.962 -25.032 -9.575 1.00 81.88 190 ASP A O 1
ATOM 1564 N N . GLY A 1 191 ? 4.983 -24.453 -8.679 1.00 85.62 191 GLY A N 1
ATOM 1565 C CA . GLY A 1 191 ? 5.154 -25.288 -7.504 1.00 85.62 191 GLY A CA 1
ATOM 1566 C C . GLY A 1 191 ? 3.933 -25.324 -6.605 1.00 85.62 191 GLY A C 1
ATOM 1567 O O . GLY A 1 191 ? 2.858 -24.836 -6.952 1.00 85.62 191 GLY A O 1
ATOM 1568 N N . VAL A 1 192 ? 4.134 -25.899 -5.431 1.00 85.50 192 VAL A N 1
ATOM 1569 C CA . VAL A 1 192 ? 3.132 -26.072 -4.391 1.00 85.50 192 VAL A CA 1
ATOM 1570 C C . VAL A 1 192 ? 3.719 -25.597 -3.073 1.00 85.50 192 VAL A C 1
ATOM 1572 O O . VAL A 1 192 ? 4.867 -25.897 -2.738 1.00 85.50 192 VAL A O 1
ATOM 1575 N N . LEU A 1 193 ? 2.907 -24.862 -2.319 1.00 84.88 193 LEU A N 1
ATOM 1576 C CA . LEU A 1 193 ? 3.201 -24.482 -0.949 1.00 84.88 193 LEU A CA 1
ATOM 1577 C C . LEU A 1 193 ? 2.364 -25.323 0.013 1.00 84.88 193 LEU A C 1
ATOM 1579 O O . LEU A 1 193 ? 1.135 -25.343 -0.063 1.00 84.88 193 LEU A O 1
ATOM 1583 N N . HIS A 1 194 ? 3.048 -25.960 0.953 1.00 86.56 194 HIS A N 1
ATOM 1584 C CA . HIS A 1 194 ? 2.473 -26.649 2.093 1.00 86.56 194 HIS A CA 1
ATOM 1585 C C . HIS A 1 194 ? 2.604 -25.756 3.324 1.00 86.56 194 HIS A C 1
ATOM 1587 O O . HIS A 1 194 ? 3.708 -25.373 3.708 1.00 86.56 194 HIS A O 1
ATOM 1593 N N . VAL A 1 195 ? 1.477 -25.440 3.955 1.00 83.88 195 VAL A N 1
ATOM 1594 C CA . VAL A 1 195 ? 1.409 -24.714 5.225 1.00 83.88 195 VAL A CA 1
ATOM 1595 C C . VAL A 1 195 ? 0.749 -25.609 6.259 1.00 83.88 195 VAL A C 1
ATOM 1597 O O . VAL A 1 195 ? -0.391 -26.047 6.094 1.00 83.88 195 VAL A O 1
ATOM 1600 N N . ASN A 1 196 ? 1.472 -25.866 7.340 1.00 81.75 196 ASN A N 1
ATOM 1601 C CA . ASN A 1 196 ? 0.996 -26.616 8.488 1.00 81.75 196 ASN A CA 1
ATOM 1602 C C . ASN A 1 196 ? 1.037 -25.707 9.719 1.00 81.75 196 ASN A C 1
ATOM 1604 O O . ASN A 1 196 ? 2.025 -25.009 9.942 1.00 81.75 196 ASN A O 1
ATOM 1608 N N . ALA A 1 197 ? -0.028 -25.703 10.513 1.00 76.81 197 ALA A N 1
ATOM 1609 C CA . ALA A 1 197 ? -0.113 -24.911 11.728 1.00 76.81 197 ALA A CA 1
ATOM 1610 C C . ALA A 1 197 ? -0.529 -25.801 12.905 1.00 76.81 197 ALA A C 1
ATOM 1612 O O . ALA A 1 197 ? -1.426 -26.644 12.798 1.00 76.81 197 ALA A O 1
ATOM 1613 N N . LYS A 1 198 ? 0.124 -25.627 14.057 1.00 69.50 198 LYS A N 1
ATOM 1614 C CA . LYS A 1 198 ? -0.202 -26.404 15.261 1.00 69.50 198 LYS A CA 1
ATOM 1615 C C . LYS A 1 198 ? -1.608 -26.028 15.751 1.00 69.50 198 LYS A C 1
ATOM 1617 O O . LYS A 1 198 ? -1.802 -24.916 16.211 1.00 69.50 198 LYS A O 1
ATOM 1622 N N . GLY A 1 199 ? -2.566 -26.953 15.680 1.00 63.16 199 GLY A N 1
ATOM 1623 C CA . GLY A 1 199 ? -3.969 -26.699 16.056 1.00 63.16 199 GLY A CA 1
ATOM 1624 C C . GLY A 1 199 ? -4.939 -26.564 14.875 1.00 63.16 199 GLY A C 1
ATOM 1625 O O . GLY A 1 199 ? -6.145 -26.523 15.093 1.00 63.16 199 GLY A O 1
ATOM 1626 N N . MET A 1 200 ? -4.442 -26.609 13.631 1.00 63.44 200 MET A N 1
ATOM 1627 C CA . MET A 1 200 ? -5.247 -26.526 12.397 1.00 63.44 200 MET A CA 1
ATOM 1628 C C . MET A 1 200 ? -6.108 -27.782 12.117 1.00 63.44 200 MET A C 1
ATOM 1630 O O . MET A 1 200 ? -6.882 -27.816 11.162 1.00 63.44 200 MET A O 1
ATOM 1634 N N . GLY A 1 201 ? -5.997 -28.828 12.947 1.00 57.25 201 GLY A N 1
ATOM 1635 C CA . GLY A 1 201 ? -6.603 -30.140 12.691 1.00 57.25 201 GLY A CA 1
ATOM 1636 C C . GLY A 1 201 ? -5.935 -30.872 11.517 1.00 57.25 201 GLY A C 1
ATOM 1637 O O . GLY A 1 201 ? -4.835 -30.521 11.107 1.00 57.25 201 GLY A O 1
ATOM 1638 N N . ALA A 1 202 ? -6.588 -31.901 10.964 1.00 55.06 202 ALA A N 1
ATOM 1639 C CA . ALA A 1 202 ? -6.068 -32.710 9.846 1.00 55.06 202 ALA A CA 1
ATOM 1640 C C . ALA A 1 202 ? -6.057 -31.988 8.478 1.00 55.06 202 ALA A C 1
ATOM 1642 O O . ALA A 1 202 ? -5.828 -32.614 7.444 1.00 55.06 202 ALA A O 1
ATOM 1643 N N . LEU A 1 203 ? -6.360 -30.690 8.443 1.00 55.31 203 LEU A N 1
ATOM 1644 C CA . LEU A 1 203 ? -6.401 -29.910 7.214 1.00 55.31 203 LEU A CA 1
ATOM 1645 C C . LEU A 1 203 ? -5.001 -29.370 6.933 1.00 55.31 203 LEU A C 1
ATOM 1647 O O . LEU A 1 203 ? -4.575 -28.408 7.556 1.00 55.31 203 LEU A O 1
ATOM 1651 N N . GLU A 1 204 ? -4.283 -29.973 5.989 1.00 64.06 204 GLU A N 1
ATOM 1652 C CA . GLU A 1 204 ? -3.046 -29.389 5.470 1.00 64.06 204 GLU A CA 1
ATOM 1653 C C . GLU A 1 204 ? -3.364 -28.252 4.483 1.00 64.06 204 GLU A C 1
ATOM 1655 O O . GLU A 1 204 ? -4.162 -28.386 3.544 1.00 64.06 204 GLU A O 1
ATOM 1660 N N . GLY A 1 205 ? -2.737 -27.094 4.697 1.00 74.75 205 GLY A N 1
ATOM 1661 C CA . GLY A 1 205 ? -2.853 -25.925 3.836 1.00 74.75 205 GLY A CA 1
ATOM 1662 C C . GLY A 1 205 ? -2.025 -26.103 2.572 1.00 74.75 205 GLY A C 1
ATOM 1663 O O . GLY A 1 205 ? -0.908 -25.609 2.502 1.00 74.75 205 GLY A O 1
ATOM 1664 N N . LEU A 1 206 ? -2.555 -26.831 1.591 1.00 85.50 206 LEU A N 1
ATOM 1665 C CA . LEU A 1 206 ? -1.911 -27.018 0.288 1.00 85.50 206 LEU A CA 1
ATOM 1666 C C . LEU A 1 206 ? -2.407 -25.952 -0.706 1.00 85.50 206 LEU A C 1
ATOM 1668 O O . LEU A 1 206 ? -3.616 -25.884 -0.973 1.00 85.50 206 LEU A O 1
ATOM 1672 N N . TYR A 1 207 ? -1.482 -25.131 -1.216 1.00 85.12 207 TYR A N 1
ATOM 1673 C CA . TYR A 1 207 ? -1.733 -24.008 -2.127 1.00 85.12 207 TYR A CA 1
ATOM 1674 C C . TYR A 1 207 ? -0.953 -24.173 -3.434 1.00 85.12 207 TYR A C 1
ATOM 1676 O O . TYR A 1 207 ? 0.265 -24.349 -3.427 1.00 85.12 207 TYR A O 1
ATOM 1684 N N . ASP A 1 208 ? -1.662 -24.095 -4.560 1.00 86.50 208 ASP A N 1
ATOM 1685 C CA . ASP A 1 208 ? -1.070 -24.191 -5.895 1.00 86.50 208 ASP A CA 1
ATOM 1686 C C . ASP A 1 208 ? -0.479 -22.837 -6.327 1.00 86.50 208 ASP A C 1
ATOM 1688 O O . ASP A 1 208 ? -1.180 -21.824 -6.426 1.00 86.50 208 ASP A O 1
ATOM 1692 N N . LEU A 1 209 ? 0.826 -22.824 -6.602 1.00 84.50 209 LEU A N 1
ATOM 1693 C CA . LEU A 1 209 ? 1.581 -21.649 -7.031 1.00 84.50 209 LEU A CA 1
ATOM 1694 C C . LEU A 1 209 ? 1.811 -21.605 -8.541 1.00 84.50 209 LEU A C 1
ATOM 1696 O O . LEU A 1 209 ? 2.612 -20.797 -8.999 1.00 84.50 209 LEU A O 1
ATOM 1700 N N . LYS A 1 210 ? 1.086 -22.394 -9.339 1.00 82.88 210 LYS A N 1
ATOM 1701 C CA . LYS A 1 210 ? 1.229 -22.440 -10.800 1.00 82.88 210 LYS A CA 1
ATOM 1702 C C . LYS A 1 210 ? 1.357 -21.059 -11.450 1.00 82.88 210 LYS A C 1
ATOM 1704 O O . LYS A 1 210 ? 0.476 -20.205 -11.313 1.00 82.88 210 LYS A O 1
ATOM 1709 N N . ASN A 1 211 ? 2.421 -20.872 -12.222 1.00 78.06 211 ASN A N 1
ATOM 1710 C CA . ASN A 1 211 ? 2.717 -19.676 -13.000 1.00 78.06 211 ASN A CA 1
ATOM 1711 C C . ASN A 1 211 ? 2.823 -18.389 -12.158 1.00 78.06 211 ASN A C 1
ATOM 1713 O O . ASN A 1 211 ? 2.293 -17.349 -12.553 1.00 78.06 211 ASN A O 1
ATOM 1717 N N . LEU A 1 212 ? 3.481 -18.456 -10.996 1.00 77.38 212 LEU A N 1
ATOM 1718 C CA . LEU A 1 212 ? 3.778 -17.292 -10.158 1.00 77.38 212 LEU A CA 1
ATOM 1719 C C . LEU A 1 212 ? 4.880 -16.443 -10.813 1.00 77.38 212 LEU A C 1
ATOM 1721 O O . LEU A 1 212 ? 6.036 -16.866 -10.882 1.00 77.38 212 LEU A O 1
ATOM 1725 N N . GLN A 1 213 ? 4.525 -15.264 -11.327 1.00 75.50 213 GLN A N 1
ATOM 1726 C CA . GLN A 1 213 ? 5.461 -14.398 -12.051 1.00 75.50 213 GLN A CA 1
ATOM 1727 C C . GLN A 1 213 ? 6.500 -13.750 -11.122 1.00 75.50 213 GLN A C 1
ATOM 1729 O O . GLN A 1 213 ? 6.232 -13.589 -9.933 1.00 75.50 213 GLN A O 1
ATOM 1734 N N . PRO A 1 214 ? 7.669 -13.346 -11.649 1.00 70.31 214 PRO A N 1
ATOM 1735 C CA . PRO A 1 214 ? 8.594 -12.461 -10.943 1.00 70.31 214 PRO A CA 1
ATOM 1736 C C . PRO A 1 214 ? 7.891 -11.217 -10.381 1.00 70.31 214 PRO A C 1
ATOM 1738 O O . PRO A 1 214 ? 7.047 -10.630 -11.050 1.00 70.31 214 PRO A O 1
ATOM 1741 N N . GLY A 1 215 ? 8.200 -10.831 -9.145 1.00 67.81 215 GLY A N 1
ATOM 1742 C CA . GLY A 1 215 ? 7.586 -9.704 -8.432 1.00 67.81 215 GLY A CA 1
ATOM 1743 C C . GLY A 1 215 ? 6.085 -9.841 -8.147 1.00 67.81 215 GLY A C 1
ATOM 1744 O O . GLY A 1 215 ? 5.473 -8.913 -7.625 1.00 67.81 215 GLY A O 1
ATOM 1745 N N . GLN A 1 216 ? 5.455 -10.967 -8.496 1.00 69.50 216 GLN A N 1
ATOM 1746 C CA . GLN A 1 216 ? 4.050 -11.204 -8.201 1.00 69.50 216 GLN A CA 1
ATOM 1747 C C . GLN A 1 216 ? 3.899 -11.782 -6.796 1.00 69.50 216 GLN A C 1
ATOM 1749 O O . GLN A 1 216 ? 4.514 -12.797 -6.462 1.00 69.50 216 GLN A O 1
ATOM 1754 N N . THR A 1 217 ? 2.976 -11.199 -6.035 1.00 78.81 217 THR A N 1
ATOM 1755 C CA . THR A 1 217 ? 2.451 -11.798 -4.809 1.00 78.81 217 THR A CA 1
ATOM 1756 C C . THR A 1 217 ? 1.129 -12.495 -5.104 1.00 78.81 217 THR A C 1
ATOM 1758 O O . THR A 1 217 ? 0.217 -11.900 -5.683 1.00 78.81 217 THR A O 1
ATOM 1761 N N . LYS A 1 218 ? 1.008 -13.763 -4.706 1.00 79.88 218 LYS A N 1
ATOM 1762 C CA . LYS A 1 218 ? -0.276 -14.466 -4.622 1.00 79.88 218 LYS A CA 1
ATOM 1763 C C . LYS A 1 218 ? -0.693 -14.592 -3.167 1.00 79.88 218 LYS A C 1
ATOM 1765 O O . LYS A 1 218 ? 0.070 -15.100 -2.351 1.00 79.88 218 LYS A O 1
ATOM 1770 N N . THR A 1 219 ? -1.920 -14.180 -2.878 1.00 83.69 219 THR A N 1
ATOM 1771 C CA . THR A 1 219 ? -2.517 -14.273 -1.546 1.00 83.69 219 THR A CA 1
ATOM 1772 C C . THR A 1 219 ? -3.549 -15.388 -1.517 1.00 83.69 219 THR A C 1
ATOM 1774 O O . THR A 1 219 ? -4.437 -15.452 -2.369 1.00 83.69 219 THR A O 1
ATOM 1777 N N . PHE A 1 220 ? -3.454 -16.249 -0.511 1.00 83.50 220 PHE A N 1
ATOM 1778 C CA . PHE A 1 220 ? -4.406 -17.318 -0.249 1.00 83.50 220 PHE A CA 1
ATOM 1779 C C . PHE A 1 220 ? -5.036 -17.142 1.127 1.00 83.50 220 PHE A C 1
ATOM 1781 O O . PHE A 1 220 ? -4.386 -16.690 2.066 1.00 83.50 220 PHE A O 1
ATOM 1788 N N . ILE A 1 221 ? -6.298 -17.542 1.260 1.00 83.88 221 ILE A N 1
ATOM 1789 C CA . ILE A 1 221 ? -6.954 -17.626 2.566 1.00 83.88 221 ILE A CA 1
ATOM 1790 C C . ILE A 1 221 ? -6.551 -18.947 3.222 1.00 83.88 221 ILE A C 1
ATOM 1792 O O . ILE A 1 221 ? -6.669 -20.013 2.612 1.00 83.88 221 ILE A O 1
ATOM 1796 N N . GLY A 1 222 ? -6.102 -18.853 4.471 1.00 81.69 222 GLY A N 1
ATOM 1797 C CA . GLY A 1 222 ? -5.765 -19.962 5.347 1.00 81.69 222 GLY A CA 1
ATOM 1798 C C . GLY A 1 222 ? -6.884 -20.994 5.450 1.00 81.69 222 GLY A C 1
ATOM 1799 O O . GLY A 1 222 ? -8.050 -20.643 5.647 1.00 81.69 222 GLY A O 1
ATOM 1800 N N . LYS A 1 223 ? -6.546 -22.281 5.325 1.00 80.00 223 LYS A N 1
ATOM 1801 C CA . LYS A 1 223 ? -7.492 -23.370 5.606 1.00 80.00 223 LYS A CA 1
ATOM 1802 C C . LYS A 1 223 ? -7.573 -23.603 7.116 1.00 80.00 223 LYS A C 1
ATOM 1804 O O . LYS A 1 223 ? -6.587 -24.003 7.719 1.00 80.00 223 LYS A O 1
ATOM 1809 N N . GLY A 1 224 ? -8.761 -23.421 7.690 1.00 76.88 224 GLY A N 1
ATOM 1810 C CA . GLY A 1 224 ? -9.011 -23.589 9.125 1.00 76.88 224 GLY A CA 1
ATOM 1811 C C . GLY A 1 224 ? -8.742 -22.320 9.937 1.00 76.88 224 GLY A C 1
ATOM 1812 O O . GLY A 1 224 ? -8.201 -21.341 9.426 1.00 76.88 224 GLY A O 1
ATOM 1813 N N . ASP A 1 225 ? -9.138 -22.356 11.207 1.00 79.50 225 ASP A N 1
ATOM 1814 C CA . ASP A 1 225 ? -8.943 -21.252 12.145 1.00 79.50 225 ASP A CA 1
ATOM 1815 C C . ASP A 1 225 ? -7.827 -21.603 13.137 1.00 79.50 225 ASP A C 1
ATOM 1817 O O . ASP A 1 225 ? -7.717 -22.749 13.583 1.00 79.50 225 ASP A O 1
ATOM 1821 N N . VAL A 1 226 ? -7.002 -20.616 13.483 1.00 77.56 226 VAL A N 1
ATOM 1822 C CA . VAL A 1 226 ? -5.789 -20.786 14.296 1.00 77.56 226 VAL A CA 1
ATOM 1823 C C . VAL A 1 226 ? -5.817 -19.907 15.545 1.00 77.56 226 VAL A C 1
ATOM 1825 O O . VAL A 1 226 ? -6.425 -18.835 15.549 1.00 77.56 226 VAL A O 1
ATOM 1828 N N . ASP A 1 227 ? -5.131 -20.344 16.600 1.00 77.94 227 ASP A N 1
ATOM 1829 C CA . ASP A 1 227 ? -4.960 -19.568 17.832 1.00 77.94 227 ASP A CA 1
ATOM 1830 C C . ASP A 1 227 ? -3.867 -18.495 17.671 1.00 77.94 227 ASP A C 1
ATOM 1832 O O . ASP A 1 227 ? -2.961 -18.629 16.846 1.00 77.94 227 ASP A O 1
ATOM 1836 N N . GLU A 1 228 ? -3.893 -17.461 18.517 1.00 68.62 228 GLU A N 1
ATOM 1837 C CA . GLU A 1 228 ? -2.971 -16.308 18.474 1.00 68.62 228 GLU A CA 1
ATOM 1838 C C . GLU A 1 228 ? -1.482 -16.679 18.573 1.00 68.62 228 GLU A C 1
ATOM 1840 O O . GLU A 1 228 ? -0.630 -16.001 18.004 1.00 68.62 228 GLU A O 1
ATOM 1845 N N . PHE A 1 229 ? -1.165 -17.779 19.255 1.00 70.56 229 PHE A N 1
ATOM 1846 C CA . PHE A 1 229 ? 0.210 -18.250 19.457 1.00 70.56 229 PHE A CA 1
ATOM 1847 C C . PHE A 1 229 ? 0.580 -19.420 18.537 1.00 70.56 229 PHE A C 1
ATOM 1849 O O . PHE A 1 229 ? 1.549 -20.140 18.793 1.00 70.56 229 PHE A O 1
ATOM 1856 N N . THR A 1 230 ? -0.205 -19.650 17.483 1.00 74.88 230 THR A N 1
ATOM 1857 C CA . THR A 1 230 ? 0.023 -20.767 16.569 1.00 74.88 230 THR A CA 1
ATOM 1858 C C . THR A 1 230 ? 1.321 -20.574 15.796 1.00 74.88 230 THR A C 1
ATOM 1860 O O . THR A 1 230 ? 1.542 -19.558 15.143 1.00 74.88 230 THR A O 1
ATOM 1863 N N . THR A 1 231 ? 2.185 -21.586 15.838 1.00 77.19 231 THR A N 1
ATOM 1864 C CA . THR A 1 231 ? 3.387 -21.630 15.002 1.00 77.19 231 THR A CA 1
ATOM 1865 C C . THR A 1 231 ? 3.063 -22.277 13.663 1.00 77.19 231 THR A C 1
ATOM 1867 O O . THR A 1 231 ? 2.515 -23.384 13.622 1.00 77.19 231 THR A O 1
ATOM 1870 N N . PHE A 1 232 ? 3.454 -21.606 12.583 1.00 81.00 232 PHE A N 1
ATOM 1871 C CA . PHE A 1 232 ? 3.350 -22.116 11.224 1.00 81.00 232 PHE A CA 1
ATOM 1872 C C . PHE A 1 232 ? 4.652 -22.787 10.791 1.00 81.00 232 PHE A C 1
ATOM 1874 O O . PHE A 1 232 ? 5.749 -22.359 11.147 1.00 81.00 232 PHE A O 1
ATOM 1881 N N . ARG A 1 233 ? 4.519 -23.843 9.997 1.00 80.75 233 ARG A N 1
ATOM 1882 C CA . ARG A 1 233 ? 5.598 -24.502 9.271 1.00 80.75 233 ARG A CA 1
ATOM 1883 C C . ARG A 1 233 ? 5.242 -24.477 7.800 1.00 80.75 233 ARG A C 1
ATOM 1885 O O . ARG A 1 233 ? 4.156 -24.917 7.423 1.00 80.75 233 ARG A O 1
ATOM 1892 N N . THR A 1 234 ? 6.151 -23.965 6.988 1.00 82.25 234 THR A N 1
ATOM 1893 C CA . THR A 1 234 ? 5.981 -23.880 5.544 1.00 82.25 234 THR A CA 1
ATOM 1894 C C . THR A 1 234 ? 6.995 -24.781 4.852 1.00 82.25 234 THR A C 1
ATOM 1896 O O . THR A 1 234 ? 8.127 -24.940 5.305 1.00 82.25 234 THR A O 1
ATOM 1899 N N . SER A 1 235 ? 6.573 -25.417 3.766 1.00 81.12 235 SER A N 1
ATOM 1900 C CA . SER A 1 235 ? 7.444 -26.169 2.870 1.00 81.12 235 SER A CA 1
ATOM 1901 C C . SER A 1 235 ? 7.009 -25.895 1.442 1.00 81.12 235 SER A C 1
ATOM 1903 O O . SER A 1 235 ? 5.825 -25.982 1.123 1.00 81.12 235 SER A O 1
ATOM 1905 N N . ILE A 1 236 ? 7.960 -25.526 0.593 1.00 83.38 236 ILE A N 1
ATOM 1906 C CA . ILE A 1 236 ? 7.714 -25.207 -0.807 1.00 83.38 236 ILE A CA 1
ATOM 1907 C C . ILE A 1 236 ? 8.450 -26.204 -1.691 1.00 83.38 236 ILE A C 1
ATOM 1909 O O . ILE A 1 236 ? 9.607 -26.538 -1.441 1.00 83.38 236 ILE A O 1
ATOM 1913 N N . GLN A 1 237 ? 7.764 -26.685 -2.720 1.00 83.94 237 GLN A N 1
ATOM 1914 C CA . GLN A 1 237 ? 8.325 -27.579 -3.725 1.00 83.94 237 GLN A CA 1
ATOM 1915 C C . GLN A 1 237 ? 7.957 -27.054 -5.104 1.00 83.94 237 GLN A C 1
ATOM 1917 O O . GLN A 1 237 ? 6.823 -26.637 -5.327 1.00 83.94 237 GLN A O 1
ATOM 1922 N N . GLY A 1 238 ? 8.896 -27.070 -6.040 1.00 81.06 238 GLY A N 1
ATOM 1923 C CA . GLY A 1 238 ? 8.644 -26.600 -7.395 1.00 81.06 238 GLY A CA 1
ATOM 1924 C C . GLY A 1 238 ? 9.919 -26.242 -8.131 1.00 81.06 238 GLY A C 1
ATOM 1925 O O . GLY A 1 238 ? 11.017 -26.452 -7.625 1.00 81.06 238 GLY A O 1
ATOM 1926 N N . ASN A 1 239 ? 9.752 -25.690 -9.330 1.00 79.00 239 ASN A N 1
ATOM 1927 C CA . ASN A 1 239 ? 10.850 -25.361 -10.226 1.00 79.00 239 ASN A CA 1
ATOM 1928 C C . ASN A 1 239 ? 10.666 -23.967 -10.830 1.00 79.00 239 ASN A C 1
ATOM 1930 O O . ASN A 1 239 ? 9.558 -23.558 -11.198 1.00 79.00 239 ASN A O 1
ATOM 1934 N N . PHE A 1 240 ? 11.780 -23.262 -11.012 1.00 74.81 240 PHE A N 1
ATOM 1935 C CA . PHE A 1 240 ? 11.809 -22.037 -11.800 1.00 74.81 240 PHE A CA 1
ATOM 1936 C C . PHE A 1 240 ? 11.848 -22.357 -13.291 1.00 74.81 240 PHE A C 1
ATOM 1938 O O . PHE A 1 240 ? 12.686 -23.123 -13.768 1.00 74.81 240 PHE A O 1
ATOM 1945 N N . LYS A 1 241 ? 10.985 -21.699 -14.061 1.00 73.88 241 LYS A N 1
ATOM 1946 C CA . LYS A 1 241 ? 11.024 -21.712 -15.523 1.00 73.88 241 LYS A CA 1
ATOM 1947 C C . LYS A 1 241 ? 12.112 -20.761 -16.010 1.00 73.88 241 LYS A C 1
ATOM 1949 O O . LYS A 1 241 ? 11.822 -19.662 -16.484 1.00 73.88 241 LYS A O 1
ATOM 1954 N N . LYS A 1 242 ? 13.366 -21.194 -15.870 1.00 69.19 242 LYS A N 1
ATOM 1955 C CA . LYS A 1 242 ? 14.548 -20.513 -16.408 1.00 69.19 242 LYS A CA 1
ATOM 1956 C C . LYS A 1 242 ? 14.420 -20.484 -17.936 1.00 69.19 242 LYS A C 1
ATOM 1958 O O . LYS A 1 242 ? 14.478 -21.522 -18.590 1.00 69.19 242 LYS A O 1
ATOM 1963 N N . GLN A 1 243 ? 14.131 -19.313 -18.496 1.00 64.44 243 GLN A N 1
ATOM 1964 C CA . GLN A 1 243 ? 13.976 -19.153 -19.942 1.00 64.44 243 GLN A CA 1
ATOM 1965 C C . GLN A 1 243 ? 15.358 -19.172 -20.598 1.00 64.44 243 GLN A C 1
ATOM 1967 O O . GLN A 1 243 ? 16.298 -18.560 -20.089 1.00 64.44 243 GLN A O 1
ATOM 1972 N N . GLN A 1 244 ? 15.490 -19.903 -21.705 1.00 58.88 244 GLN A N 1
ATOM 1973 C CA . GLN A 1 244 ? 16.741 -19.978 -22.450 1.00 58.88 244 GLN A CA 1
ATOM 1974 C C . GLN A 1 244 ? 16.965 -18.654 -23.178 1.00 58.88 244 GLN A C 1
ATOM 1976 O O . GLN A 1 244 ? 16.218 -18.307 -24.090 1.00 58.88 244 GLN A O 1
ATOM 1981 N N . LYS A 1 245 ? 17.981 -17.919 -22.730 1.00 64.19 245 LYS A N 1
ATOM 1982 C CA . LYS A 1 245 ? 18.491 -16.729 -23.402 1.00 64.19 245 LYS A CA 1
ATOM 1983 C C . LYS A 1 245 ? 19.231 -17.144 -24.675 1.00 64.19 245 LYS A C 1
ATOM 1985 O O . LYS A 1 245 ? 20.042 -18.071 -24.619 1.00 64.19 245 LYS A O 1
ATOM 1990 N N . ASP A 1 246 ? 19.005 -16.449 -25.785 1.00 64.81 246 ASP A N 1
ATOM 1991 C CA . ASP A 1 246 ? 19.806 -16.633 -26.998 1.00 64.81 246 ASP A CA 1
ATOM 1992 C C . ASP A 1 246 ? 21.281 -16.310 -26.696 1.00 64.81 246 ASP A C 1
ATOM 1994 O O . ASP A 1 246 ? 21.634 -15.206 -26.267 1.00 64.81 246 ASP A O 1
ATOM 1998 N N . THR A 1 247 ? 22.170 -17.282 -26.911 1.00 63.09 247 THR A N 1
ATOM 1999 C CA . THR A 1 247 ? 23.609 -17.134 -26.655 1.00 63.09 247 THR A CA 1
ATOM 2000 C C . THR A 1 247 ? 24.264 -16.068 -27.532 1.00 63.09 247 THR A C 1
ATOM 2002 O O . THR A 1 247 ? 25.328 -15.565 -27.175 1.00 63.09 247 THR A O 1
ATOM 2005 N N . ASN A 1 248 ? 23.637 -15.698 -28.653 1.00 72.06 248 ASN A N 1
ATOM 2006 C CA . ASN A 1 248 ? 24.146 -14.684 -29.574 1.00 72.06 248 ASN A CA 1
ATOM 2007 C C . ASN A 1 248 ? 23.848 -13.247 -29.116 1.00 72.06 248 ASN A C 1
ATOM 2009 O O . ASN A 1 248 ? 24.478 -12.310 -29.608 1.00 72.06 248 ASN A O 1
ATOM 2013 N N . LEU A 1 249 ? 22.920 -13.051 -28.170 1.00 77.00 249 LEU A N 1
ATOM 2014 C CA . LEU A 1 249 ? 22.526 -11.727 -27.692 1.00 77.00 249 LEU A CA 1
ATOM 2015 C C . LEU A 1 249 ? 23.250 -11.366 -26.386 1.00 77.00 249 LEU A C 1
ATOM 2017 O O . LEU A 1 249 ? 23.076 -11.963 -25.318 1.00 77.00 249 LEU A O 1
ATOM 2021 N N . SER A 1 250 ? 24.092 -10.334 -26.459 1.00 79.94 250 SER A N 1
ATOM 2022 C CA . SER A 1 250 ? 24.922 -9.882 -25.337 1.00 79.94 250 SER A CA 1
ATOM 2023 C C . SER A 1 250 ? 24.208 -8.816 -24.502 1.00 79.94 250 SER A C 1
ATOM 2025 O O . SER A 1 250 ? 24.468 -7.617 -24.623 1.00 79.94 250 SER A O 1
ATOM 2027 N N . TYR A 1 251 ? 23.288 -9.268 -23.648 1.00 82.81 251 TYR A N 1
ATOM 2028 C CA . TYR A 1 251 ? 22.612 -8.432 -22.652 1.00 82.81 251 TYR A CA 1
ATOM 2029 C C . TYR A 1 251 ? 22.569 -9.080 -21.265 1.00 82.81 251 TYR A C 1
ATOM 2031 O O . TYR A 1 251 ? 22.700 -10.299 -21.128 1.00 82.81 251 TYR A O 1
ATOM 2039 N N . GLN A 1 252 ? 22.365 -8.274 -20.229 1.00 78.56 252 GLN A N 1
ATOM 2040 C CA . GLN A 1 252 ? 22.163 -8.746 -18.861 1.00 78.56 252 GLN A CA 1
ATOM 2041 C C . GLN A 1 252 ? 20.967 -8.030 -18.243 1.00 78.56 252 GLN A C 1
ATOM 2043 O O . GLN A 1 252 ? 20.910 -6.805 -18.254 1.00 78.56 252 GLN A O 1
ATOM 2048 N N . ILE A 1 253 ? 20.022 -8.779 -17.675 1.00 82.12 253 ILE A N 1
ATOM 2049 C CA . ILE A 1 253 ? 18.967 -8.190 -16.844 1.00 82.12 253 ILE A CA 1
ATOM 2050 C C . ILE A 1 253 ? 19.611 -7.822 -15.508 1.00 82.12 253 ILE A C 1
ATOM 2052 O O . ILE A 1 253 ? 20.099 -8.694 -14.791 1.00 82.12 253 ILE A O 1
ATOM 2056 N N . VAL A 1 254 ? 19.658 -6.528 -15.210 1.00 77.50 254 VAL A N 1
ATOM 2057 C CA . VAL A 1 254 ? 20.359 -5.976 -14.039 1.00 77.50 254 VAL A CA 1
ATOM 2058 C C . VAL A 1 254 ? 19.410 -5.563 -12.925 1.00 77.50 254 VAL A C 1
ATOM 2060 O O . VAL A 1 254 ? 19.815 -5.455 -11.771 1.00 77.50 254 VAL A O 1
ATOM 2063 N N . LYS A 1 255 ? 18.138 -5.340 -13.257 1.00 77.75 255 LYS A N 1
ATOM 2064 C CA . LYS A 1 255 ? 17.093 -4.996 -12.299 1.00 77.75 255 LYS A CA 1
ATOM 2065 C C . LYS A 1 255 ? 15.737 -5.327 -12.893 1.00 77.75 255 LYS A C 1
ATOM 2067 O O . LYS A 1 255 ? 15.565 -5.263 -14.106 1.00 77.75 255 LYS A O 1
ATOM 2072 N N . GLN A 1 256 ? 14.773 -5.653 -12.051 1.00 79.19 256 GLN A N 1
ATOM 2073 C CA . GLN A 1 256 ? 13.401 -5.861 -12.485 1.00 79.19 256 GLN A CA 1
ATOM 2074 C C . GLN A 1 256 ? 12.431 -5.420 -11.394 1.00 79.19 256 GLN A C 1
ATOM 2076 O O . GLN A 1 256 ? 12.748 -5.496 -10.208 1.00 79.19 256 GLN A O 1
ATOM 2081 N N . TYR A 1 257 ? 11.256 -4.976 -11.812 1.00 77.88 257 TYR A N 1
ATOM 2082 C CA . TYR A 1 257 ? 10.134 -4.653 -10.945 1.00 77.88 257 TYR A CA 1
ATOM 2083 C C . TYR A 1 257 ? 8.899 -5.363 -11.466 1.00 77.88 257 TYR A C 1
ATOM 2085 O O . TYR A 1 257 ? 8.689 -5.417 -12.675 1.00 77.88 257 TYR A O 1
ATOM 2093 N N . GLY A 1 258 ? 8.099 -5.904 -10.555 1.00 72.62 258 GLY A N 1
ATOM 2094 C CA . GLY A 1 258 ? 6.910 -6.664 -10.901 1.00 72.62 258 GLY A CA 1
ATOM 2095 C C . GLY A 1 258 ? 5.771 -6.444 -9.927 1.00 72.62 258 GLY A C 1
ATOM 2096 O O . GLY A 1 258 ? 5.999 -6.051 -8.784 1.00 72.62 258 GLY A O 1
ATOM 2097 N N . GLY A 1 259 ? 4.550 -6.689 -10.400 1.00 65.69 259 GLY A N 1
ATOM 2098 C CA . GLY A 1 259 ? 3.339 -6.682 -9.581 1.00 65.69 259 GLY A CA 1
ATOM 2099 C C . GLY A 1 259 ? 2.075 -6.438 -10.405 1.00 65.69 259 GLY A C 1
ATOM 2100 O O . GLY A 1 259 ? 2.109 -5.747 -11.417 1.00 65.69 259 GLY A O 1
ATOM 2101 N N . ASN A 1 260 ? 0.940 -7.009 -9.985 1.00 71.12 260 ASN A N 1
ATOM 2102 C CA . ASN A 1 260 ? -0.385 -6.785 -10.594 1.00 71.12 260 ASN A CA 1
ATOM 2103 C C . ASN A 1 260 ? -0.446 -6.949 -12.129 1.00 71.12 260 ASN A C 1
ATOM 2105 O O . ASN A 1 260 ? -1.189 -6.246 -12.808 1.00 71.12 260 ASN A O 1
ATOM 2109 N N . GLY A 1 261 ? 0.328 -7.887 -12.684 1.00 71.31 261 GLY A N 1
ATOM 2110 C CA . GLY A 1 261 ? 0.373 -8.136 -14.128 1.00 71.31 261 GLY A CA 1
ATOM 2111 C C . GLY A 1 261 ? 1.233 -7.148 -14.919 1.00 71.31 261 GLY A C 1
ATOM 2112 O O . GLY A 1 261 ? 1.174 -7.178 -16.144 1.00 71.31 261 GLY A O 1
ATOM 2113 N N . MET A 1 262 ? 2.027 -6.311 -14.249 1.00 81.00 262 MET A N 1
ATOM 2114 C CA . MET A 1 262 ? 3.024 -5.432 -14.857 1.00 81.00 262 MET A CA 1
ATOM 2115 C C . MET A 1 262 ? 4.429 -5.944 -14.543 1.00 81.00 262 MET A C 1
ATOM 2117 O O . MET A 1 262 ? 4.688 -6.392 -13.423 1.00 81.00 262 MET A O 1
ATOM 2121 N N . MET A 1 263 ? 5.330 -5.859 -15.519 1.00 83.62 263 MET A N 1
ATOM 2122 C CA . MET A 1 263 ? 6.747 -6.172 -15.356 1.00 83.62 263 MET A CA 1
ATOM 2123 C C . MET A 1 263 ? 7.618 -5.146 -16.067 1.00 83.62 263 MET A C 1
ATOM 2125 O O . MET A 1 263 ? 7.462 -4.922 -17.262 1.00 83.62 263 MET A O 1
ATOM 2129 N N . THR A 1 264 ? 8.600 -4.604 -15.356 1.00 88.69 264 THR A N 1
ATOM 2130 C CA . THR A 1 264 ? 9.646 -3.746 -15.913 1.00 88.69 264 THR A CA 1
ATOM 2131 C C . THR A 1 264 ? 10.994 -4.432 -15.757 1.00 88.69 264 THR A C 1
ATOM 2133 O O . THR A 1 264 ? 11.398 -4.754 -14.643 1.00 88.69 264 THR A O 1
ATOM 2136 N N . TYR A 1 265 ? 11.719 -4.614 -16.854 1.00 88.56 265 TYR A N 1
ATOM 2137 C CA . TYR A 1 265 ? 13.077 -5.146 -16.881 1.00 88.56 265 TYR A CA 1
ATOM 2138 C C . TYR A 1 265 ? 14.063 -4.041 -17.240 1.00 88.56 265 TYR A C 1
ATOM 2140 O O . TYR A 1 265 ? 13.922 -3.396 -18.272 1.00 88.56 265 TYR A O 1
ATOM 2148 N N . PHE A 1 266 ? 15.102 -3.859 -16.434 1.00 87.19 266 PHE A N 1
ATOM 2149 C CA . PHE A 1 266 ? 16.270 -3.068 -16.797 1.00 87.19 266 PHE A CA 1
ATOM 2150 C C . PHE A 1 266 ? 17.338 -3.990 -17.358 1.00 87.19 266 PHE A C 1
ATOM 2152 O O . PHE A 1 266 ? 17.775 -4.948 -16.712 1.00 87.19 266 PHE A O 1
ATOM 2159 N N . VAL A 1 267 ? 17.768 -3.671 -18.567 1.00 89.19 267 VAL A N 1
ATOM 2160 C CA . VAL A 1 267 ? 18.647 -4.489 -19.377 1.00 89.19 267 VAL A CA 1
ATOM 2161 C C . VAL A 1 267 ? 19.915 -3.708 -19.675 1.00 89.19 267 VAL A C 1
ATOM 2163 O O . VAL A 1 267 ? 19.902 -2.699 -20.379 1.00 89.19 267 VAL A O 1
ATOM 2166 N N . TYR A 1 268 ? 21.028 -4.193 -19.140 1.00 86.00 268 TYR A N 1
ATOM 2167 C CA . TYR A 1 268 ? 22.349 -3.716 -19.494 1.00 86.00 268 TYR A CA 1
ATOM 2168 C C . TYR A 1 268 ? 22.766 -4.277 -20.852 1.00 86.00 268 TYR A C 1
ATOM 2170 O O . TYR A 1 268 ? 22.773 -5.495 -21.060 1.00 86.00 268 TYR A O 1
ATOM 2178 N N . VAL A 1 269 ? 23.157 -3.382 -21.758 1.00 89.19 269 VAL A N 1
ATOM 2179 C CA . VAL A 1 269 ? 23.694 -3.720 -23.082 1.00 89.19 269 VAL A CA 1
ATOM 2180 C C . VAL A 1 269 ? 24.978 -2.941 -23.345 1.00 89.19 269 VAL A C 1
ATOM 2182 O O . VAL A 1 269 ? 25.135 -1.800 -22.910 1.00 89.19 269 VAL A O 1
ATOM 2185 N N . LYS A 1 270 ? 25.918 -3.564 -24.064 1.00 85.69 270 LYS A N 1
ATOM 2186 C CA . LYS A 1 270 ? 27.154 -2.897 -24.512 1.00 85.69 270 LYS A CA 1
ATOM 2187 C C . LYS A 1 270 ? 26.969 -2.184 -25.850 1.00 85.69 270 LYS A C 1
ATOM 2189 O O . LYS A 1 270 ? 27.526 -1.108 -26.043 1.00 85.69 270 LYS A O 1
ATOM 2194 N N . ASP A 1 271 ? 26.178 -2.777 -26.742 1.00 88.69 271 ASP A N 1
ATOM 2195 C CA . ASP A 1 271 ? 25.849 -2.228 -28.056 1.00 88.69 271 ASP A CA 1
ATOM 2196 C C . ASP A 1 271 ? 24.405 -1.704 -28.079 1.00 88.69 271 ASP A C 1
ATOM 2198 O O . ASP A 1 271 ? 23.462 -2.451 -27.822 1.00 88.69 271 ASP A O 1
ATOM 2202 N N . PHE A 1 272 ? 24.245 -0.419 -28.396 1.00 90.81 272 PHE A N 1
ATOM 2203 C CA . PHE A 1 272 ? 22.954 0.268 -28.507 1.00 90.81 272 PHE A CA 1
ATOM 2204 C C . PHE A 1 272 ? 22.506 0.449 -29.964 1.00 90.81 272 PHE A C 1
ATOM 2206 O O . PHE A 1 272 ? 21.679 1.312 -30.250 1.00 90.81 272 PHE A O 1
ATOM 2213 N N . SER A 1 273 ? 23.056 -0.328 -30.898 1.00 90.69 273 SER A N 1
ATOM 2214 C CA . SER A 1 273 ? 22.584 -0.329 -32.279 1.00 90.69 273 SER A CA 1
ATOM 2215 C C . SER A 1 273 ? 21.091 -0.677 -32.363 1.00 90.69 273 SER A C 1
ATOM 2217 O O . SER A 1 273 ? 20.595 -1.565 -31.663 1.00 90.69 273 SER A O 1
ATOM 2219 N N . ASP A 1 274 ? 20.368 0.010 -33.254 1.00 91.38 274 ASP A N 1
ATOM 2220 C CA . ASP A 1 274 ? 18.923 -0.175 -33.456 1.00 91.38 274 ASP A CA 1
ATOM 2221 C C . ASP A 1 274 ? 18.575 -1.656 -33.728 1.00 91.38 274 ASP A C 1
ATOM 2223 O O . ASP A 1 274 ? 17.570 -2.171 -33.231 1.00 91.38 274 ASP A O 1
ATOM 2227 N N . ALA A 1 275 ? 19.446 -2.372 -34.450 1.00 89.62 275 ALA A N 1
ATOM 2228 C CA . ALA A 1 275 ? 19.302 -3.799 -34.733 1.00 89.62 275 ALA A CA 1
ATOM 2229 C C . ALA A 1 275 ? 19.431 -4.675 -33.473 1.00 89.62 275 ALA A C 1
ATOM 2231 O O . ALA A 1 275 ? 18.591 -5.550 -33.256 1.00 89.62 275 ALA A O 1
ATOM 2232 N N . ASN A 1 276 ? 20.436 -4.427 -32.623 1.00 90.75 276 ASN A N 1
ATOM 2233 C CA . ASN A 1 276 ? 20.642 -5.193 -31.392 1.00 90.75 276 ASN A CA 1
ATOM 2234 C C . ASN A 1 276 ? 19.495 -4.972 -30.395 1.00 90.75 276 ASN A C 1
ATOM 2236 O O . ASN A 1 276 ? 18.936 -5.931 -29.861 1.00 90.75 276 ASN A O 1
ATOM 2240 N N . LEU A 1 277 ? 19.080 -3.717 -30.195 1.00 92.25 277 LEU A N 1
ATOM 2241 C CA . LEU A 1 277 ? 17.965 -3.387 -29.301 1.00 92.25 277 LEU A CA 1
ATOM 2242 C C . LEU A 1 277 ? 16.649 -4.019 -29.771 1.00 92.25 277 LEU A C 1
ATOM 2244 O O . LEU A 1 277 ? 15.881 -4.529 -28.952 1.00 92.25 277 LEU A O 1
ATOM 2248 N N . THR A 1 278 ? 16.403 -4.033 -31.083 1.00 92.12 278 THR A N 1
ATOM 2249 C CA . THR A 1 278 ? 15.218 -4.675 -31.669 1.00 92.12 278 THR A CA 1
ATOM 2250 C C . THR A 1 278 ? 15.252 -6.192 -31.474 1.00 92.12 278 THR A C 1
ATOM 2252 O O . THR A 1 278 ? 14.234 -6.777 -31.101 1.00 92.12 278 THR A O 1
ATOM 2255 N N . ALA A 1 279 ? 16.410 -6.834 -31.665 1.00 90.50 279 ALA A N 1
ATOM 2256 C CA . ALA A 1 279 ? 16.570 -8.274 -31.469 1.00 90.50 279 ALA A CA 1
ATOM 2257 C C . ALA A 1 279 ? 16.323 -8.686 -30.008 1.00 90.50 279 ALA A C 1
ATOM 2259 O O . ALA A 1 279 ? 15.505 -9.572 -29.759 1.00 90.50 279 ALA A O 1
ATOM 2260 N N . ILE A 1 280 ? 16.938 -7.982 -29.050 1.00 90.06 280 ILE A N 1
ATOM 2261 C CA . ILE A 1 280 ? 16.749 -8.234 -27.611 1.00 90.06 280 ILE A CA 1
ATOM 2262 C C . ILE A 1 280 ? 15.293 -7.996 -27.209 1.00 90.06 280 ILE A C 1
ATOM 2264 O O . ILE A 1 280 ? 14.690 -8.828 -26.535 1.00 90.06 280 ILE A O 1
ATOM 2268 N N . SER A 1 281 ? 14.693 -6.890 -27.657 1.00 92.19 281 SER A N 1
ATOM 2269 C CA . SER A 1 281 ? 13.287 -6.587 -27.363 1.00 92.19 281 SER A CA 1
ATOM 2270 C C . SER A 1 281 ? 12.347 -7.660 -27.920 1.00 92.19 281 SER A C 1
ATOM 2272 O O . SER A 1 281 ? 11.393 -8.042 -27.252 1.00 92.19 281 SER A O 1
ATOM 2274 N N . THR A 1 282 ? 12.630 -8.192 -29.113 1.00 90.19 282 THR A N 1
ATOM 2275 C CA . THR A 1 282 ? 11.833 -9.260 -29.740 1.00 90.19 282 THR A CA 1
ATOM 2276 C C . THR A 1 282 ? 11.975 -10.590 -29.001 1.00 90.19 282 THR A C 1
ATOM 2278 O O . THR A 1 282 ? 10.988 -11.302 -28.811 1.00 90.19 282 THR A O 1
ATOM 2281 N N . GLU A 1 283 ? 13.190 -10.947 -28.582 1.00 88.62 283 GLU A N 1
ATOM 2282 C CA . GLU A 1 283 ? 13.432 -12.138 -27.765 1.00 88.62 283 GLU A CA 1
ATOM 2283 C C . GLU A 1 283 ? 12.692 -12.033 -26.427 1.00 88.62 283 GLU A C 1
ATOM 2285 O O . GLU A 1 283 ? 11.920 -12.920 -26.061 1.00 88.62 283 GLU A O 1
ATOM 2290 N N . MET A 1 284 ? 12.874 -10.918 -25.721 1.00 87.06 284 MET A N 1
ATOM 2291 C CA . MET A 1 284 ? 12.228 -10.687 -24.437 1.00 87.06 284 MET A CA 1
ATOM 2292 C C . MET A 1 284 ? 10.706 -10.592 -24.569 1.00 87.06 284 MET A C 1
ATOM 2294 O O . MET A 1 284 ? 9.996 -11.140 -23.732 1.00 87.06 284 MET A O 1
ATOM 2298 N N . TYR A 1 285 ? 10.176 -9.995 -25.636 1.00 87.56 285 TYR A N 1
ATOM 2299 C CA . TYR A 1 285 ? 8.749 -10.073 -25.937 1.00 87.56 285 TYR A CA 1
ATOM 2300 C C . TYR A 1 285 ? 8.287 -11.534 -25.983 1.00 87.56 285 TYR A C 1
ATOM 2302 O O . TYR A 1 285 ? 7.435 -11.926 -25.194 1.00 87.56 285 TYR A O 1
ATOM 2310 N N . LYS A 1 286 ? 8.895 -12.379 -26.825 1.00 85.19 286 LYS A N 1
ATOM 2311 C CA . LYS A 1 286 ? 8.495 -13.793 -26.960 1.00 85.19 286 LYS A CA 1
ATOM 2312 C C . LYS A 1 286 ? 8.572 -14.552 -25.637 1.00 85.19 286 LYS A C 1
ATOM 2314 O O . LYS A 1 286 ? 7.730 -15.402 -25.350 1.00 85.19 286 LYS A O 1
ATOM 2319 N N . ASN A 1 287 ? 9.581 -14.237 -24.837 1.00 79.50 287 ASN A N 1
ATOM 2320 C CA . ASN A 1 287 ? 9.860 -14.924 -23.591 1.00 79.50 287 ASN A CA 1
ATOM 2321 C C . ASN A 1 287 ? 8.948 -14.462 -22.439 1.00 79.50 287 ASN A C 1
ATOM 2323 O O . ASN A 1 287 ? 8.535 -15.298 -21.625 1.00 79.50 287 ASN A O 1
ATOM 2327 N N . TYR A 1 288 ? 8.602 -13.173 -22.369 1.00 79.56 288 TYR A N 1
ATOM 2328 C CA . TYR A 1 288 ? 7.961 -12.558 -21.200 1.00 79.56 288 TYR A CA 1
ATOM 2329 C C . TYR A 1 288 ? 6.554 -11.982 -21.457 1.00 79.56 288 TYR A C 1
ATOM 2331 O O . TYR A 1 288 ? 5.765 -11.946 -20.514 1.00 79.56 288 TYR A O 1
ATOM 2339 N N . SER A 1 289 ? 6.183 -11.592 -22.686 1.00 78.88 289 SER A N 1
ATOM 2340 C CA . SER A 1 289 ? 4.922 -10.871 -22.962 1.00 78.88 289 SER A CA 1
ATOM 2341 C C . SER A 1 289 ? 3.667 -11.698 -22.688 1.00 78.88 289 SER A C 1
ATOM 2343 O O . SER A 1 289 ? 2.734 -11.209 -22.065 1.00 78.88 289 SER A O 1
ATOM 2345 N N . GLY A 1 290 ? 3.654 -12.984 -23.056 1.00 71.31 290 GLY A N 1
ATOM 2346 C CA . GLY A 1 290 ? 2.486 -13.861 -22.885 1.00 71.31 290 GLY A CA 1
ATOM 2347 C C . GLY A 1 290 ? 2.095 -14.156 -21.429 1.00 71.31 290 GLY A C 1
ATOM 2348 O O . GLY A 1 290 ? 1.170 -14.930 -21.190 1.00 71.31 290 GLY A O 1
ATOM 2349 N N . LYS A 1 291 ? 2.816 -13.596 -20.452 1.00 66.38 291 LYS A N 1
ATOM 2350 C CA . LYS A 1 291 ? 2.635 -13.852 -19.018 1.00 66.38 291 LYS A CA 1
ATOM 2351 C C . LYS A 1 291 ? 2.250 -12.605 -18.217 1.00 66.38 291 LYS A C 1
ATOM 2353 O O . LYS A 1 291 ? 1.957 -12.737 -17.029 1.00 66.38 291 LYS A O 1
ATOM 2358 N N . VAL A 1 292 ? 2.250 -11.426 -18.841 1.00 74.56 292 VAL A N 1
ATOM 2359 C CA . VAL A 1 292 ? 1.977 -10.132 -18.200 1.00 74.56 292 VAL A CA 1
ATOM 2360 C C . VAL A 1 292 ? 1.058 -9.288 -19.083 1.00 74.56 292 VAL A C 1
ATOM 2362 O O . VAL A 1 292 ? 1.034 -9.447 -20.299 1.00 74.56 292 VAL A O 1
ATOM 2365 N N . HIS A 1 293 ? 0.272 -8.407 -18.471 1.00 80.31 293 HIS A N 1
ATOM 2366 C CA . HIS A 1 293 ? -0.570 -7.452 -19.192 1.00 80.31 293 HIS A CA 1
ATOM 2367 C C . HIS A 1 293 ? 0.216 -6.228 -19.659 1.00 80.31 293 HIS A C 1
ATOM 2369 O O . HIS A 1 293 ? -0.111 -5.671 -20.705 1.00 80.31 293 HIS A O 1
ATOM 2375 N N . ASP A 1 294 ? 1.219 -5.825 -18.876 1.00 86.50 294 ASP A N 1
ATOM 2376 C CA . ASP A 1 294 ? 2.118 -4.722 -19.189 1.00 86.50 294 ASP A CA 1
ATOM 2377 C C . ASP A 1 294 ? 3.569 -5.195 -19.087 1.00 86.50 294 ASP A C 1
ATOM 2379 O O . ASP A 1 294 ? 3.985 -5.732 -18.055 1.00 86.50 294 ASP A O 1
ATOM 2383 N N . LEU A 1 295 ? 4.321 -5.043 -20.173 1.00 89.00 295 LEU A N 1
ATOM 2384 C CA . LEU A 1 295 ? 5.735 -5.397 -20.229 1.00 89.00 295 LEU A CA 1
ATOM 2385 C C . LEU A 1 295 ? 6.532 -4.175 -20.640 1.00 89.00 295 LEU A C 1
ATOM 2387 O O . LEU A 1 295 ? 6.328 -3.635 -21.722 1.00 89.00 295 LEU A O 1
ATOM 2391 N N . GLU A 1 296 ? 7.518 -3.820 -19.835 1.00 92.12 296 GLU A N 1
ATOM 2392 C CA . GLU A 1 296 ? 8.435 -2.735 -20.118 1.00 92.12 296 GLU A CA 1
ATOM 2393 C C . GLU A 1 296 ? 9.879 -3.233 -20.053 1.00 92.12 296 GLU A C 1
ATOM 2395 O O . GLU A 1 296 ? 10.280 -3.933 -19.127 1.00 92.12 296 GLU A O 1
ATOM 2400 N N . ILE A 1 297 ? 10.676 -2.883 -21.055 1.00 93.56 297 ILE A N 1
ATOM 2401 C CA . ILE A 1 297 ? 12.083 -3.253 -21.166 1.00 9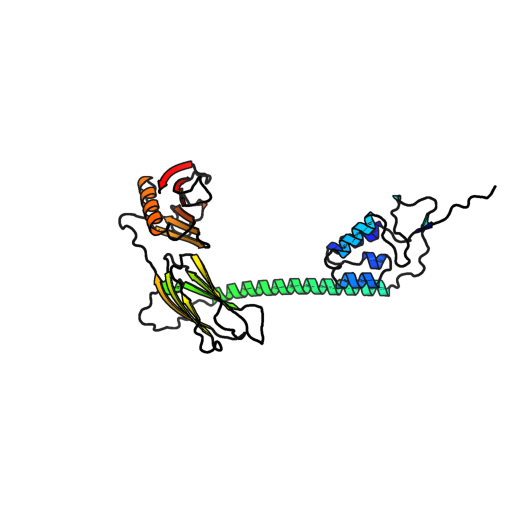3.56 297 ILE A CA 1
ATOM 2402 C C . ILE A 1 297 ? 12.872 -1.968 -21.350 1.00 93.56 297 ILE A C 1
ATOM 2404 O O . ILE A 1 297 ? 12.761 -1.314 -22.382 1.00 93.56 297 ILE A O 1
ATOM 2408 N N . ARG A 1 298 ? 13.672 -1.603 -20.355 1.00 94.44 298 ARG A N 1
ATOM 2409 C CA . ARG A 1 298 ? 14.500 -0.399 -20.327 1.00 94.44 298 ARG A CA 1
ATOM 2410 C C . ARG A 1 298 ? 15.956 -0.753 -20.555 1.00 94.44 298 ARG A C 1
ATOM 2412 O O . ARG A 1 298 ? 16.529 -1.537 -19.805 1.00 94.44 298 ARG A O 1
ATOM 2419 N N . PHE A 1 299 ? 16.575 -0.146 -21.556 1.00 94.38 299 PHE A N 1
ATOM 2420 C CA . PHE A 1 299 ? 17.977 -0.372 -21.891 1.00 94.38 299 PHE A CA 1
ATOM 2421 C C . PHE A 1 299 ? 18.868 0.665 -21.217 1.00 94.38 299 PHE A C 1
ATOM 2423 O O . PHE A 1 299 ? 18.661 1.867 -21.383 1.00 94.38 299 PHE A O 1
ATOM 2430 N N . THR A 1 300 ? 19.885 0.208 -20.490 1.00 91.62 300 THR A N 1
ATOM 2431 C CA . THR A 1 300 ? 20.767 1.068 -19.692 1.00 91.62 300 THR A CA 1
ATOM 2432 C C . THR A 1 300 ? 22.243 0.700 -19.845 1.00 91.62 300 THR A C 1
ATOM 2434 O O . THR A 1 300 ? 22.600 -0.419 -20.213 1.00 91.62 300 THR A O 1
ATOM 2437 N N . LYS A 1 301 ? 23.121 1.668 -19.566 1.00 88.88 301 LYS A N 1
ATOM 2438 C CA . LYS A 1 301 ? 24.573 1.463 -19.426 1.00 88.88 301 LYS A CA 1
ATOM 2439 C C . LYS A 1 301 ? 24.991 1.187 -17.979 1.00 88.88 301 LYS A C 1
ATOM 2441 O O . LYS A 1 301 ? 26.155 0.874 -17.738 1.00 88.88 301 LYS A O 1
ATOM 2446 N N . VAL A 1 302 ? 24.072 1.304 -17.023 1.00 84.25 302 VAL A N 1
ATOM 2447 C CA . VAL A 1 302 ? 24.346 1.135 -15.594 1.00 84.25 302 VAL A CA 1
ATOM 2448 C C . VAL A 1 302 ? 24.102 -0.319 -15.198 1.00 84.25 302 VAL A C 1
ATOM 2450 O O . VAL A 1 302 ? 23.008 -0.846 -15.377 1.00 84.25 302 VAL A O 1
ATOM 2453 N N . GLN A 1 303 ? 25.132 -0.980 -14.666 1.00 80.31 303 GLN A N 1
ATOM 2454 C CA . GLN A 1 303 ? 25.036 -2.381 -14.237 1.00 80.31 303 GLN A CA 1
ATOM 2455 C C . GLN A 1 303 ? 24.452 -2.545 -12.833 1.00 80.31 303 GLN A C 1
ATOM 2457 O O . GLN A 1 303 ? 23.765 -3.524 -12.564 1.00 80.31 303 GLN A O 1
ATOM 2462 N N . ASN A 1 304 ? 24.713 -1.589 -11.943 1.00 76.62 304 ASN A N 1
ATOM 2463 C CA . ASN A 1 304 ? 24.351 -1.697 -10.536 1.00 76.62 304 ASN A CA 1
ATOM 2464 C C . ASN A 1 304 ? 23.194 -0.750 -10.225 1.00 76.62 304 ASN A C 1
ATOM 2466 O O . ASN A 1 304 ? 23.366 0.463 -10.272 1.00 76.62 304 ASN A O 1
ATOM 2470 N N . ASN A 1 305 ? 22.037 -1.321 -9.889 1.00 74.44 305 ASN A N 1
ATOM 2471 C CA . ASN A 1 305 ? 20.845 -0.606 -9.425 1.00 74.44 305 ASN A CA 1
ATOM 2472 C C . ASN A 1 305 ? 20.424 0.610 -10.293 1.00 74.44 305 ASN A C 1
ATOM 2474 O O . ASN A 1 305 ? 20.303 1.714 -9.763 1.00 74.44 305 ASN A O 1
ATOM 2478 N N . PRO A 1 306 ? 20.165 0.429 -11.603 1.00 83.25 306 PRO A N 1
ATOM 2479 C CA . PRO A 1 306 ? 19.724 1.517 -12.476 1.00 83.25 306 PRO A CA 1
ATOM 2480 C C . PRO A 1 306 ? 18.416 2.166 -12.003 1.00 83.25 306 PRO A C 1
ATOM 2482 O O . PRO A 1 306 ? 17.510 1.502 -11.474 1.00 83.25 306 PRO A O 1
ATOM 2485 N N . SER A 1 307 ? 18.323 3.474 -12.219 1.00 85.81 307 SER A N 1
ATOM 2486 C CA . SER A 1 307 ? 17.117 4.285 -12.064 1.00 85.81 307 SER A CA 1
ATOM 2487 C C . SER A 1 307 ? 16.374 4.434 -13.398 1.00 85.81 307 SER A C 1
ATOM 2489 O O . SER A 1 307 ? 16.868 4.031 -14.453 1.00 85.81 307 SER A O 1
ATOM 2491 N N . LEU A 1 308 ? 15.166 5.008 -13.368 1.00 85.12 308 LEU A N 1
ATOM 2492 C CA . LEU A 1 308 ? 14.386 5.263 -14.587 1.00 85.12 308 LEU A CA 1
ATOM 2493 C C . LEU A 1 308 ? 15.130 6.195 -15.557 1.00 85.12 308 LEU A C 1
ATOM 2495 O O . LEU A 1 308 ? 15.114 5.932 -16.761 1.00 85.12 308 LEU A O 1
ATOM 2499 N N . ASP A 1 309 ? 15.840 7.192 -15.027 1.00 85.81 309 ASP A N 1
ATOM 2500 C CA . ASP A 1 309 ? 16.567 8.212 -15.794 1.00 85.81 309 ASP A CA 1
ATOM 2501 C C . ASP A 1 309 ? 17.829 7.658 -16.478 1.00 85.81 309 ASP A C 1
ATOM 2503 O O . ASP A 1 309 ? 18.317 8.221 -17.455 1.00 85.81 309 ASP A O 1
ATOM 2507 N N . ASP A 1 310 ? 18.327 6.501 -16.029 1.00 86.62 310 ASP A N 1
ATOM 2508 C CA . ASP A 1 310 ? 19.477 5.815 -16.636 1.00 86.62 310 ASP A CA 1
ATOM 2509 C C . ASP A 1 310 ? 19.114 5.040 -17.917 1.00 86.62 310 ASP A C 1
ATOM 2511 O O . ASP A 1 310 ? 19.962 4.351 -18.504 1.00 86.62 310 ASP A O 1
ATOM 2515 N N . SER A 1 311 ? 17.846 5.092 -18.334 1.00 89.62 311 SER A N 1
ATOM 2516 C CA . SER A 1 311 ? 17.329 4.384 -19.506 1.00 89.62 311 SER A CA 1
ATOM 2517 C C . SER A 1 311 ? 17.538 5.217 -20.766 1.00 89.62 311 SER A C 1
ATOM 2519 O O . SER A 1 311 ? 17.023 6.323 -20.876 1.00 89.62 311 SER A O 1
ATOM 2521 N N . LEU A 1 312 ? 18.246 4.671 -21.752 1.00 91.75 312 LEU A N 1
ATOM 2522 C CA . LEU A 1 312 ? 18.482 5.337 -23.042 1.00 91.75 312 LEU A CA 1
ATOM 2523 C C . LEU A 1 312 ? 17.444 4.953 -24.100 1.00 91.75 312 LEU A C 1
ATOM 2525 O O . LEU A 1 312 ? 17.137 5.734 -24.997 1.00 91.75 312 LEU A O 1
ATOM 2529 N N . ALA A 1 313 ? 16.901 3.744 -23.994 1.00 93.12 313 ALA A N 1
ATOM 2530 C CA . ALA A 1 313 ? 15.848 3.250 -24.864 1.00 93.12 313 ALA A CA 1
ATOM 2531 C C . ALA A 1 313 ? 14.863 2.403 -24.061 1.00 93.12 313 ALA A C 1
ATOM 2533 O O . ALA A 1 313 ? 15.203 1.875 -22.998 1.00 93.12 313 ALA A O 1
ATOM 2534 N N . MET A 1 314 ? 13.648 2.257 -24.578 1.00 94.69 314 MET A N 1
ATOM 2535 C CA . MET A 1 314 ? 12.603 1.475 -23.935 1.00 94.69 314 MET A CA 1
ATOM 2536 C C . MET A 1 314 ? 11.708 0.791 -24.954 1.00 94.69 314 MET A C 1
ATOM 2538 O O . MET A 1 314 ? 11.244 1.425 -25.895 1.00 94.69 314 MET A O 1
ATOM 2542 N N . TYR A 1 315 ? 11.422 -0.484 -24.736 1.00 94.19 315 TYR A N 1
ATOM 2543 C CA . TYR A 1 315 ? 10.319 -1.185 -25.379 1.00 94.19 315 TYR A CA 1
ATOM 2544 C C . TYR A 1 315 ? 9.170 -1.350 -24.385 1.00 94.19 315 TYR A C 1
ATOM 2546 O O . TYR A 1 315 ? 9.418 -1.697 -23.233 1.00 94.19 315 TYR A O 1
ATOM 2554 N N . SER A 1 316 ? 7.931 -1.100 -24.808 1.00 92.06 316 SER A N 1
ATOM 2555 C CA . SER A 1 316 ? 6.759 -1.227 -23.936 1.00 92.06 316 SER A CA 1
ATOM 2556 C C . SER A 1 316 ? 5.576 -1.891 -24.644 1.00 92.06 316 SER A C 1
ATOM 2558 O O . SER A 1 316 ? 5.292 -1.628 -25.814 1.00 92.06 316 SER A O 1
ATOM 2560 N N . ILE A 1 317 ? 4.863 -2.738 -23.906 1.00 89.44 317 ILE A N 1
ATOM 2561 C CA . ILE A 1 317 ? 3.542 -3.268 -24.235 1.00 89.44 317 ILE A CA 1
ATOM 2562 C C . ILE A 1 317 ? 2.584 -2.687 -23.208 1.00 89.44 317 ILE A C 1
ATOM 2564 O O . ILE A 1 317 ? 2.409 -3.254 -22.138 1.00 89.44 317 ILE A O 1
ATOM 2568 N N . HIS A 1 318 ? 1.960 -1.563 -23.535 1.00 84.38 318 HIS A N 1
ATOM 2569 C CA . HIS A 1 318 ? 1.020 -0.912 -22.639 1.00 84.38 318 HIS A CA 1
ATOM 2570 C C . HIS A 1 318 ? -0.337 -0.766 -23.344 1.00 84.38 318 HIS A C 1
ATOM 2572 O O . HIS A 1 318 ? -0.526 0.167 -24.132 1.00 84.38 318 HIS A O 1
ATOM 2578 N N . PRO A 1 319 ? -1.314 -1.656 -23.074 1.00 77.38 319 PRO A N 1
ATOM 2579 C CA . PRO A 1 319 ? -2.588 -1.694 -23.799 1.00 77.38 319 PRO A CA 1
ATOM 2580 C C . PRO A 1 319 ? -3.372 -0.375 -23.760 1.00 77.38 319 PRO A C 1
ATOM 2582 O O . PRO A 1 319 ? -4.082 -0.039 -24.709 1.00 77.38 319 PRO A O 1
ATOM 2585 N N . MET A 1 320 ? -3.229 0.388 -22.671 1.00 79.94 320 MET A N 1
ATOM 2586 C CA . MET A 1 320 ? -3.908 1.673 -22.479 1.00 79.94 320 MET A CA 1
ATOM 2587 C C . MET A 1 320 ? -3.178 2.840 -23.16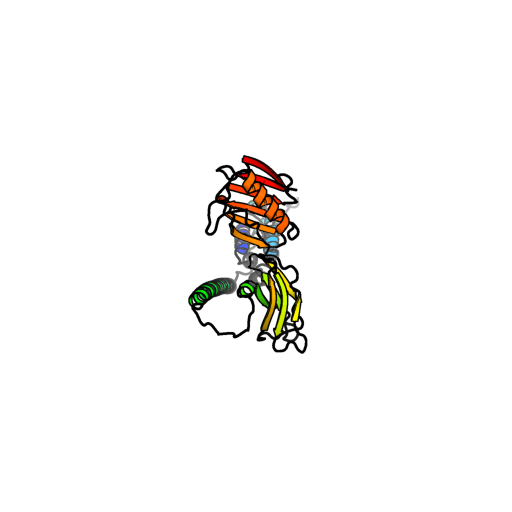0 1.00 79.94 320 MET A C 1
ATOM 2589 O O . MET A 1 320 ? -3.803 3.852 -23.478 1.00 79.94 320 MET A O 1
ATOM 2593 N N . ASN A 1 321 ? -1.876 2.708 -23.435 1.00 82.94 321 ASN A N 1
ATOM 2594 C CA . ASN A 1 321 ? -1.068 3.756 -24.048 1.00 82.94 321 ASN A CA 1
ATOM 2595 C C . ASN A 1 321 ? -0.746 3.433 -25.514 1.00 82.94 321 ASN A C 1
ATOM 2597 O O . ASN A 1 321 ? 0.326 2.929 -25.851 1.00 82.94 321 ASN A O 1
ATOM 2601 N N . LYS A 1 322 ? -1.658 3.807 -26.422 1.00 79.62 322 LYS A N 1
ATOM 2602 C CA . LYS A 1 322 ? -1.500 3.600 -27.877 1.00 79.62 322 LYS A CA 1
ATOM 2603 C C . LYS A 1 322 ? -0.228 4.223 -28.467 1.00 79.62 322 LYS A C 1
ATOM 2605 O O . LYS A 1 322 ? 0.212 3.799 -29.534 1.00 79.62 322 LYS A O 1
ATOM 2610 N N . ALA A 1 323 ? 0.341 5.246 -27.826 1.00 81.94 323 ALA A N 1
ATOM 2611 C CA . ALA A 1 323 ? 1.537 5.903 -28.336 1.00 81.94 323 ALA A CA 1
ATOM 2612 C C . ALA A 1 323 ? 2.783 5.022 -28.184 1.00 81.94 323 ALA A C 1
ATOM 2614 O O . ALA A 1 323 ? 3.628 5.059 -29.078 1.00 81.94 323 ALA A O 1
ATOM 2615 N N . LEU A 1 324 ? 2.855 4.225 -27.111 1.00 84.12 324 LEU A N 1
ATOM 2616 C CA . LEU A 1 324 ? 4.009 3.394 -26.748 1.00 84.12 324 LEU A CA 1
ATOM 2617 C C . LEU A 1 324 ? 3.776 1.893 -26.939 1.00 84.12 324 LEU A C 1
ATOM 2619 O O . LEU A 1 324 ? 4.744 1.144 -26.997 1.00 84.12 324 LEU A O 1
ATOM 2623 N N . ASN A 1 325 ? 2.521 1.458 -27.073 1.00 90.12 325 ASN A N 1
ATOM 2624 C CA . ASN A 1 325 ? 2.192 0.045 -27.202 1.00 90.12 325 ASN A CA 1
ATOM 2625 C C . ASN A 1 325 ? 2.897 -0.599 -28.406 1.00 90.12 325 ASN A C 1
ATOM 2627 O O . ASN A 1 325 ? 2.734 -0.129 -29.535 1.00 90.12 325 ASN A O 1
ATOM 2631 N N . HIS A 1 326 ? 3.644 -1.676 -28.154 1.00 91.38 326 HIS A N 1
ATOM 2632 C CA . HIS A 1 326 ? 4.446 -2.412 -29.135 1.00 91.38 326 HIS A CA 1
ATOM 2633 C C . HIS A 1 326 ? 5.582 -1.601 -29.773 1.00 91.38 326 HIS A C 1
ATOM 2635 O O . HIS A 1 326 ? 6.093 -1.979 -30.829 1.00 91.38 326 HIS A O 1
ATOM 2641 N N . LYS A 1 327 ? 6.023 -0.498 -29.157 1.00 92.69 327 LYS A N 1
ATOM 2642 C CA . LYS A 1 327 ? 7.082 0.351 -29.717 1.00 92.69 327 LYS A CA 1
ATOM 2643 C C . LYS A 1 327 ? 8.350 0.313 -28.888 1.00 92.69 327 LYS A C 1
ATOM 2645 O O . LYS A 1 327 ? 8.322 0.445 -27.668 1.00 92.69 327 LYS A O 1
ATOM 2650 N N . LEU A 1 328 ? 9.469 0.185 -29.595 1.00 94.12 328 LEU A N 1
ATOM 2651 C CA . LEU A 1 328 ? 10.805 0.451 -29.087 1.00 94.12 328 LEU A CA 1
ATOM 2652 C C . LEU A 1 328 ? 11.140 1.912 -29.397 1.00 94.12 328 LEU A C 1
ATOM 2654 O O . LEU A 1 328 ? 11.147 2.318 -30.560 1.00 94.12 328 LEU A O 1
ATOM 2658 N N . VAL A 1 329 ? 11.405 2.699 -28.363 1.00 93.44 329 VAL A N 1
ATOM 2659 C CA . VAL A 1 329 ? 11.659 4.138 -28.439 1.00 93.44 329 VAL A CA 1
ATOM 2660 C C . VAL A 1 329 ? 13.025 4.494 -27.872 1.00 93.44 329 VAL A C 1
ATOM 2662 O O . VAL A 1 329 ? 13.542 3.813 -26.989 1.00 93.44 329 VAL A O 1
ATOM 2665 N N . TRP A 1 330 ? 13.594 5.578 -28.385 1.00 92.94 330 TRP A N 1
ATOM 2666 C CA . TRP A 1 330 ? 14.817 6.195 -27.886 1.00 92.94 330 TRP A CA 1
ATOM 2667 C C . TRP A 1 330 ? 14.472 7.457 -27.092 1.00 92.94 330 TRP A C 1
ATOM 2669 O O . TRP A 1 330 ? 13.615 8.232 -27.530 1.00 92.94 330 TRP A O 1
ATOM 2679 N N . PHE A 1 331 ? 15.136 7.672 -25.957 1.00 90.06 331 PHE A N 1
ATOM 2680 C CA . PHE A 1 331 ? 14.940 8.858 -25.124 1.00 90.06 331 PHE A CA 1
ATOM 2681 C C . PHE A 1 331 ? 15.988 9.938 -25.402 1.00 90.06 331 PHE A C 1
ATOM 2683 O O . PHE A 1 331 ? 17.164 9.645 -25.623 1.00 90.06 331 PHE A O 1
ATOM 2690 N N . ASN A 1 332 ? 15.563 11.200 -25.341 1.00 84.69 332 ASN A N 1
ATOM 2691 C CA . ASN A 1 332 ? 16.471 12.341 -25.348 1.00 84.69 332 ASN A CA 1
ATOM 2692 C C . ASN A 1 332 ? 17.096 12.553 -23.950 1.00 84.69 332 ASN A C 1
ATOM 2694 O O . ASN A 1 332 ? 16.734 11.907 -22.967 1.00 84.69 332 ASN A O 1
ATOM 2698 N N . LYS A 1 333 ? 18.012 13.523 -23.829 1.00 78.75 333 LYS A N 1
ATOM 2699 C CA . LYS A 1 333 ? 18.658 13.878 -22.546 1.00 78.75 333 LYS A CA 1
ATOM 2700 C C . LYS A 1 333 ? 17.699 14.425 -21.474 1.00 78.75 333 LYS A C 1
ATOM 2702 O O . LYS A 1 333 ? 18.112 14.564 -20.329 1.00 78.75 333 LYS A O 1
ATOM 2707 N N . SER A 1 334 ? 16.471 14.773 -21.847 1.00 78.50 334 SER A N 1
ATOM 2708 C CA . SER A 1 334 ? 15.418 15.279 -20.962 1.00 78.50 334 SER A CA 1
ATOM 2709 C C . SER A 1 334 ? 14.434 14.185 -20.523 1.00 78.50 334 SER A C 1
ATOM 2711 O O . SER A 1 334 ? 13.564 14.471 -19.709 1.00 78.50 334 SER A O 1
ATOM 2713 N N . GLY A 1 335 ? 14.574 12.951 -21.028 1.00 75.06 335 GLY A N 1
ATOM 2714 C CA . GLY A 1 335 ? 13.683 11.824 -20.732 1.00 75.06 335 GLY A CA 1
ATOM 2715 C C . GLY A 1 335 ? 12.459 11.709 -21.651 1.00 75.06 335 GLY A C 1
ATOM 2716 O O . GLY A 1 335 ? 11.663 10.786 -21.482 1.00 75.06 335 GLY A O 1
ATOM 2717 N N . ASP A 1 336 ? 12.308 12.591 -22.645 1.00 83.81 336 ASP A N 1
ATOM 2718 C CA . ASP A 1 336 ? 11.217 12.513 -23.621 1.00 83.81 336 ASP A CA 1
ATOM 2719 C C . ASP A 1 336 ? 11.555 11.557 -24.768 1.00 83.81 336 ASP A C 1
ATOM 2721 O O . ASP A 1 336 ? 12.720 11.336 -25.110 1.00 83.81 336 ASP A O 1
ATOM 2725 N N . VAL A 1 337 ? 10.519 11.023 -25.416 1.00 85.94 337 VAL A N 1
ATOM 2726 C CA . VAL A 1 337 ? 10.670 10.188 -26.613 1.00 85.94 337 VAL A CA 1
ATOM 2727 C C . VAL A 1 337 ? 11.216 11.030 -27.765 1.00 85.94 337 VAL A C 1
ATOM 2729 O O . VAL A 1 337 ? 10.522 11.889 -28.305 1.00 85.94 337 VAL A O 1
ATOM 2732 N N . GLU A 1 338 ? 12.454 10.752 -28.166 1.00 88.88 338 GLU A N 1
ATOM 2733 C CA . GLU A 1 338 ? 13.123 11.412 -29.288 1.00 88.88 338 GLU A CA 1
ATOM 2734 C C . GLU A 1 338 ? 12.686 10.808 -30.623 1.00 88.88 338 GLU A C 1
ATOM 2736 O O . GLU A 1 338 ? 12.317 11.519 -31.557 1.00 88.88 338 GLU A O 1
ATOM 2741 N N . ARG A 1 339 ? 12.723 9.472 -30.714 1.00 91.38 339 ARG A N 1
ATOM 2742 C CA . ARG A 1 339 ? 12.354 8.730 -31.924 1.00 91.38 339 ARG A CA 1
ATOM 2743 C C . ARG A 1 339 ? 11.854 7.325 -31.613 1.00 91.38 339 ARG A C 1
ATOM 2745 O O . ARG A 1 339 ? 12.231 6.719 -30.613 1.00 91.38 339 ARG A O 1
ATOM 2752 N N . VAL A 1 340 ? 11.041 6.787 -32.518 1.00 90.75 340 VAL A N 1
ATOM 2753 C CA . VAL A 1 340 ? 10.646 5.371 -32.529 1.00 90.75 340 VAL A CA 1
ATOM 2754 C C . VAL A 1 340 ? 11.668 4.596 -33.359 1.00 90.75 340 VAL A C 1
ATOM 2756 O O . VAL A 1 340 ? 11.908 4.945 -34.511 1.00 90.75 340 VAL A O 1
ATOM 2759 N N . ILE A 1 341 ? 12.267 3.563 -32.773 1.00 90.44 341 ILE A N 1
ATOM 2760 C CA . ILE A 1 341 ? 13.280 2.708 -33.407 1.00 90.44 341 ILE A CA 1
ATOM 2761 C C . ILE A 1 341 ? 12.605 1.594 -34.209 1.00 90.44 341 ILE A C 1
ATOM 2763 O O . ILE A 1 341 ? 12.917 1.381 -35.376 1.00 90.44 341 ILE A O 1
ATOM 2767 N N . ALA A 1 342 ? 11.665 0.886 -33.579 1.00 90.19 342 ALA A N 1
ATOM 2768 C CA . ALA A 1 342 ? 10.981 -0.256 -34.170 1.00 90.19 342 ALA A CA 1
ATOM 2769 C C . ALA A 1 342 ? 9.578 -0.430 -33.577 1.00 90.19 342 ALA A C 1
ATOM 2771 O O . ALA A 1 342 ? 9.298 0.007 -32.460 1.00 90.19 342 ALA A O 1
ATOM 2772 N N . THR A 1 343 ? 8.699 -1.097 -34.326 1.00 90.44 343 THR A N 1
ATOM 2773 C CA . THR A 1 343 ? 7.420 -1.613 -33.819 1.00 90.44 343 THR A CA 1
ATOM 2774 C C . THR A 1 343 ? 7.505 -3.133 -33.820 1.00 90.44 343 THR A C 1
ATOM 2776 O O . THR A 1 343 ? 7.749 -3.726 -34.870 1.00 90.44 343 THR A O 1
ATOM 2779 N N . ILE A 1 344 ? 7.368 -3.748 -32.648 1.00 85.81 344 ILE A N 1
ATOM 2780 C CA . ILE A 1 344 ? 7.559 -5.187 -32.436 1.00 85.81 344 ILE A CA 1
ATOM 2781 C C . ILE A 1 344 ? 6.189 -5.792 -32.107 1.00 85.81 344 ILE A C 1
ATOM 2783 O O . ILE A 1 344 ? 5.586 -5.355 -31.123 1.00 85.81 344 ILE A O 1
ATOM 2787 N N . PRO A 1 345 ? 5.696 -6.735 -32.929 1.00 66.12 345 PRO A N 1
ATOM 2788 C CA . PRO A 1 345 ? 4.342 -7.286 -32.836 1.00 66.12 345 PRO A CA 1
ATOM 2789 C C . PRO A 1 345 ? 4.078 -8.006 -31.518 1.00 66.12 345 PRO A C 1
ATOM 2791 O O . PRO A 1 345 ? 5.059 -8.422 -30.874 1.00 66.12 345 PRO A O 1
#

pLDDT: mean 77.73, std 13.37, range [27.47, 94.69]

Organism: Selenomonas ruminantium (NCBI:txid971)

Radius of gyration: 35.13 Å; chains: 1; bounding box: 82×93×75 Å